Protein AF-A0A352V6Z4-F1 (afdb_monomer_lite)

Structure (mmCIF, N/CA/C/O backbone):
data_AF-A0A352V6Z4-F1
#
_entry.id   AF-A0A352V6Z4-F1
#
loop_
_atom_site.group_PDB
_atom_site.id
_atom_site.type_symbol
_atom_site.label_atom_id
_atom_site.label_alt_id
_atom_site.label_comp_id
_atom_site.label_asym_id
_atom_site.label_entity_id
_atom_site.label_seq_id
_atom_site.pdbx_PDB_ins_code
_atom_site.Cartn_x
_atom_site.Cartn_y
_atom_site.Cartn_z
_atom_site.occupancy
_atom_site.B_iso_or_equiv
_atom_site.auth_seq_id
_atom_site.auth_comp_id
_atom_site.auth_asym_id
_atom_site.auth_atom_id
_atom_site.pdbx_PDB_model_num
ATOM 1 N N . MET A 1 1 ? -47.012 -19.232 38.415 1.00 34.53 1 MET A N 1
ATOM 2 C CA . MET A 1 1 ? -46.338 -20.528 38.182 1.00 34.53 1 MET A CA 1
ATOM 3 C C . MET A 1 1 ? -45.119 -20.277 37.305 1.00 34.53 1 MET A C 1
ATOM 5 O O . MET A 1 1 ? -45.277 -19.858 36.168 1.00 34.53 1 MET A O 1
ATOM 9 N N . ASN A 1 2 ? -43.919 -20.431 37.869 1.00 35.16 2 ASN A N 1
ATOM 10 C CA . ASN A 1 2 ? -42.648 -20.158 37.194 1.00 35.16 2 ASN A CA 1
ATOM 11 C C . ASN A 1 2 ? -42.266 -21.333 36.285 1.00 35.16 2 ASN A C 1
ATOM 13 O O . ASN A 1 2 ? -42.012 -22.428 36.779 1.00 35.16 2 ASN A O 1
ATOM 17 N N . ALA A 1 3 ? -42.200 -21.105 34.973 1.00 39.28 3 ALA A N 1
ATOM 18 C CA . ALA A 1 3 ? -41.680 -22.079 34.018 1.00 39.28 3 ALA A CA 1
ATOM 19 C C . ALA A 1 3 ? -40.147 -21.979 33.955 1.00 39.28 3 ALA A C 1
ATOM 21 O O . ALA A 1 3 ? -39.572 -21.145 33.253 1.00 39.28 3 ALA A O 1
ATOM 22 N N . THR A 1 4 ? -39.479 -22.835 34.719 1.00 44.84 4 THR A N 1
ATOM 23 C CA . THR A 1 4 ? -38.043 -23.107 34.638 1.00 44.84 4 THR A CA 1
ATOM 24 C C . THR A 1 4 ? -37.706 -23.730 33.281 1.00 44.84 4 THR A C 1
ATOM 26 O O . THR A 1 4 ? -38.083 -24.862 32.988 1.00 44.84 4 THR A O 1
ATOM 29 N N . LYS A 1 5 ? -36.975 -23.003 32.425 1.00 47.22 5 LYS A N 1
ATOM 30 C CA . LYS A 1 5 ? -36.411 -23.586 31.196 1.00 47.22 5 LYS A CA 1
ATOM 31 C C . LYS A 1 5 ? -35.267 -24.559 31.552 1.00 47.22 5 LYS A C 1
ATOM 33 O O . LYS A 1 5 ? -34.479 -24.250 32.450 1.00 47.22 5 LYS A O 1
ATOM 38 N N 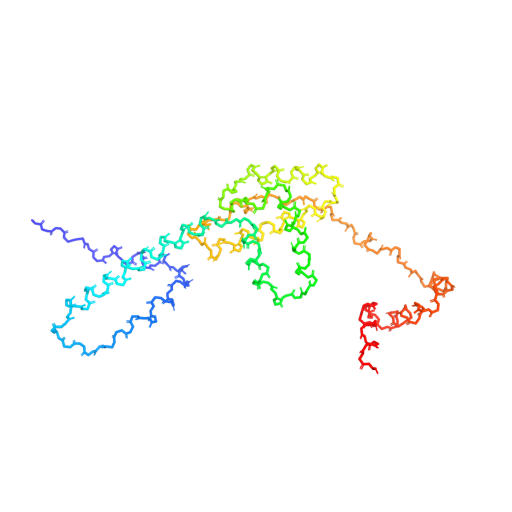. PRO A 1 6 ? -35.142 -25.720 30.878 1.00 42.53 6 PRO A N 1
ATOM 39 C CA . PRO A 1 6 ? -34.189 -26.755 31.265 1.00 42.53 6 PRO A CA 1
ATOM 40 C C . PRO A 1 6 ? -32.738 -26.370 30.946 1.00 42.53 6 PRO A C 1
ATOM 42 O O . PRO A 1 6 ? -32.434 -25.778 29.910 1.00 42.53 6 PRO A O 1
ATOM 45 N N . LYS A 1 7 ? -31.824 -26.793 31.831 1.00 45.19 7 LYS A N 1
ATOM 46 C CA . LYS A 1 7 ? -30.359 -26.596 31.795 1.00 45.19 7 LYS A CA 1
ATOM 47 C C . LYS A 1 7 ? -29.655 -27.090 30.511 1.00 45.19 7 LYS A C 1
ATOM 49 O O . LYS A 1 7 ? -28.453 -26.879 30.372 1.00 45.19 7 LYS A O 1
ATOM 54 N N . SER A 1 8 ? -30.357 -27.729 29.574 1.00 44.03 8 SER A N 1
ATOM 55 C CA . SER A 1 8 ? -29.785 -28.256 28.329 1.00 44.03 8 SER A CA 1
ATOM 56 C C . SER A 1 8 ? -29.553 -27.195 27.248 1.00 44.03 8 SER A C 1
ATOM 58 O O . SER A 1 8 ? -28.658 -27.373 26.429 1.00 44.03 8 SER A O 1
ATOM 60 N N . PHE A 1 9 ? -30.255 -26.055 27.275 1.00 41.88 9 PHE A N 1
ATOM 61 C CA . PHE A 1 9 ? -30.132 -25.038 26.215 1.00 41.88 9 PHE A CA 1
ATOM 62 C C . PHE A 1 9 ? -28.768 -24.314 26.207 1.00 41.88 9 PHE A C 1
ATOM 64 O O . PHE A 1 9 ? -28.294 -23.858 25.170 1.00 41.88 9 PHE A O 1
ATOM 71 N N . TYR A 1 10 ? -28.090 -24.242 27.358 1.00 39.19 10 TYR A N 1
ATOM 72 C CA . TYR A 1 10 ? -26.783 -23.583 27.475 1.00 39.19 10 TYR A CA 1
ATOM 73 C C . TYR A 1 10 ? -25.594 -24.488 27.120 1.00 39.19 10 TYR A C 1
ATOM 75 O O . TYR A 1 10 ? -24.490 -23.979 26.927 1.00 39.19 10 TYR A O 1
ATOM 83 N N . ARG A 1 11 ? -25.788 -25.811 26.999 1.00 37.72 11 ARG A N 1
ATOM 84 C CA . ARG A 1 11 ? -24.700 -26.744 26.651 1.00 37.72 11 ARG A CA 1
ATOM 85 C C . ARG A 1 11 ? -24.342 -26.684 25.162 1.00 37.72 11 ARG A C 1
ATOM 87 O O . ARG A 1 11 ? -23.162 -26.731 24.821 1.00 37.72 11 ARG A O 1
ATOM 94 N N . ASP A 1 12 ? -25.322 -26.448 24.293 1.00 40.09 12 ASP A N 1
ATOM 95 C CA . ASP A 1 12 ? -25.107 -26.439 22.838 1.00 40.09 12 ASP A CA 1
ATOM 96 C C . ASP A 1 12 ? -24.462 -25.146 22.316 1.00 40.09 12 ASP A C 1
ATOM 98 O O . ASP A 1 12 ? -23.760 -25.153 21.300 1.00 40.09 12 ASP A O 1
ATOM 102 N N . LEU A 1 13 ? -24.584 -24.040 23.057 1.00 39.44 13 LEU A N 1
ATOM 103 C CA . LEU A 1 13 ? -23.857 -22.796 22.767 1.00 39.44 13 LEU A CA 1
ATOM 104 C C . LEU A 1 13 ? -22.347 -22.911 23.029 1.00 39.44 13 LEU A C 1
ATOM 106 O O . LEU A 1 13 ? -21.562 -22.133 22.479 1.00 39.44 13 LEU A O 1
ATOM 110 N N . ILE A 1 14 ? -21.925 -23.887 23.839 1.00 42.41 14 ILE A N 1
ATOM 111 C CA . ILE A 1 14 ? -20.517 -24.091 24.198 1.00 42.41 14 ILE A CA 1
ATOM 112 C C . ILE A 1 14 ? -19.792 -24.921 23.127 1.00 42.41 14 ILE A C 1
ATOM 114 O O . ILE A 1 14 ? -18.630 -24.642 22.831 1.00 42.41 14 ILE A O 1
ATOM 118 N N . HIS A 1 15 ? -20.472 -25.852 22.449 1.00 38.50 15 HIS A N 1
ATOM 119 C CA . HIS A 1 15 ? -19.827 -26.703 21.441 1.00 38.50 15 HIS A CA 1
ATOM 120 C C . HIS A 1 15 ? -19.656 -26.061 20.054 1.00 38.50 15 HIS A C 1
ATOM 122 O O . HIS A 1 15 ? -18.777 -26.481 19.303 1.00 38.50 15 HIS A O 1
ATOM 128 N N . LYS A 1 16 ? -20.385 -24.984 19.721 1.00 39.28 16 LYS A N 1
ATOM 129 C CA . LYS A 1 16 ? -20.186 -24.247 18.451 1.00 39.28 16 LYS A CA 1
ATOM 130 C C . LYS A 1 16 ? -19.131 -23.127 18.502 1.00 39.28 16 LYS A C 1
ATOM 132 O O . LYS A 1 16 ? -18.834 -22.528 17.473 1.00 39.28 16 LYS A O 1
ATOM 137 N N . ARG A 1 17 ? -18.490 -22.866 19.652 1.00 39.69 17 ARG A N 1
ATOM 138 C CA . ARG A 1 17 ? -17.462 -21.809 19.827 1.00 39.69 17 ARG A CA 1
ATOM 139 C C . ARG A 1 17 ? -16.007 -22.290 19.691 1.00 39.69 17 ARG A C 1
ATOM 141 O O . ARG A 1 17 ? -15.083 -21.689 20.236 1.00 39.69 17 ARG A O 1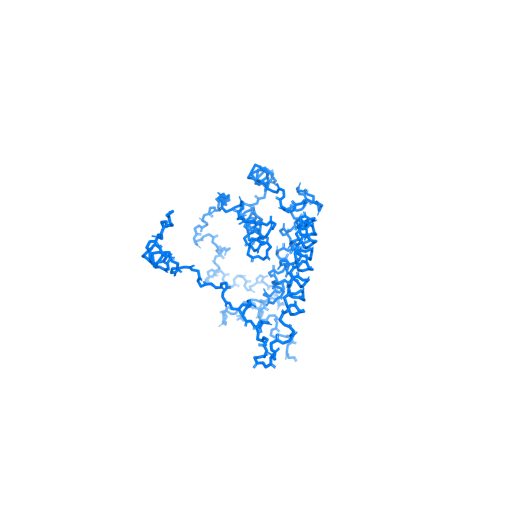
ATOM 148 N N . GLY A 1 18 ? -15.772 -23.337 18.901 1.00 33.84 18 GLY A N 1
ATOM 149 C CA . GLY A 1 18 ? -14.432 -23.878 18.627 1.00 33.84 18 GLY A CA 1
ATOM 150 C C . GLY A 1 18 ? -13.483 -22.978 17.812 1.00 33.84 18 GLY A C 1
ATOM 151 O O . GLY A 1 18 ? -12.343 -23.371 17.592 1.00 33.84 18 GLY A O 1
ATOM 152 N N . LYS A 1 19 ? -13.901 -21.781 17.368 1.00 40.19 19 LYS A N 1
ATOM 153 C CA . LYS A 1 19 ? -13.076 -20.872 16.538 1.00 40.19 19 LYS A CA 1
ATOM 154 C C . LYS A 1 19 ? -12.905 -19.451 17.098 1.00 40.19 19 LYS A C 1
ATOM 156 O O . LYS A 1 19 ? -12.485 -18.553 16.383 1.00 40.19 19 LYS A O 1
ATOM 161 N N . THR A 1 20 ? -13.166 -19.243 18.388 1.00 39.25 20 THR A N 1
ATOM 162 C CA . THR A 1 20 ? -12.873 -17.981 19.101 1.00 39.25 20 THR A CA 1
ATOM 163 C C . THR A 1 20 ? -11.789 -18.187 20.159 1.00 39.25 20 THR A C 1
ATOM 165 O O . THR A 1 20 ? -11.962 -17.886 21.334 1.00 39.25 20 THR A O 1
ATOM 168 N N . ARG A 1 21 ? -10.645 -18.734 19.750 1.00 38.00 21 ARG A N 1
ATOM 169 C CA . ARG A 1 21 ? -9.361 -18.488 20.424 1.00 38.00 21 ARG A CA 1
ATOM 170 C C . ARG A 1 21 ? -8.801 -17.306 19.639 1.00 38.00 21 ARG A C 1
ATOM 172 O O . ARG A 1 21 ? -8.656 -17.461 18.439 1.00 38.00 21 ARG A O 1
ATOM 179 N N . HIS A 1 22 ? -8.883 -16.063 20.105 1.00 35.84 22 HIS A N 1
ATOM 180 C CA . HIS A 1 22 ? -7.730 -15.316 20.633 1.00 35.84 22 HIS A CA 1
ATOM 181 C C . HIS A 1 22 ? -8.162 -14.123 21.523 1.00 35.84 22 HIS A C 1
ATOM 183 O O . HIS A 1 22 ? -7.316 -13.408 22.041 1.00 35.84 22 HIS A O 1
ATOM 189 N N . PHE A 1 23 ? -9.461 -13.927 21.784 1.00 33.31 23 PHE A N 1
ATOM 190 C CA . PHE A 1 23 ? -9.955 -12.809 22.614 1.00 33.31 23 PHE A CA 1
ATOM 191 C C . PHE A 1 23 ? -9.882 -13.055 24.131 1.00 33.31 23 PHE A C 1
ATOM 193 O O . PHE A 1 23 ? -10.338 -12.232 24.917 1.00 33.31 23 PHE A O 1
ATOM 200 N N . ARG A 1 24 ? -9.320 -14.187 24.573 1.00 33.69 24 ARG A N 1
ATOM 201 C CA . ARG A 1 24 ? -9.368 -14.603 25.985 1.00 33.69 24 ARG A CA 1
ATOM 202 C C . ARG A 1 24 ? -8.147 -14.216 26.826 1.00 33.69 24 ARG A C 1
ATOM 204 O O . ARG A 1 24 ? -8.137 -14.561 27.996 1.00 33.69 24 ARG A O 1
ATOM 211 N N . TYR A 1 25 ? -7.147 -13.527 26.268 1.00 33.03 25 TYR A N 1
ATOM 212 C CA . TYR A 1 25 ? -5.854 -13.346 26.952 1.00 33.03 25 TYR A CA 1
ATOM 213 C C . TYR A 1 25 ? -5.475 -11.920 27.375 1.00 33.03 25 TYR A C 1
ATOM 215 O O . TYR A 1 25 ? -4.413 -11.760 27.964 1.00 33.03 25 TYR A O 1
ATOM 223 N N . GLN A 1 26 ? -6.319 -10.901 27.171 1.00 33.97 26 GLN A N 1
ATOM 224 C CA . GLN A 1 26 ? -6.029 -9.550 27.697 1.00 33.97 26 GLN A CA 1
ATOM 225 C C . GLN A 1 26 ? -7.045 -9.019 28.713 1.00 33.97 26 GLN A C 1
ATOM 227 O O . GLN A 1 26 ? -6.670 -8.226 29.563 1.00 33.97 26 GLN A O 1
ATOM 232 N N . PHE A 1 27 ? -8.278 -9.533 28.745 1.00 31.77 27 PHE A N 1
ATOM 233 C CA . PHE A 1 27 ? -9.249 -9.150 29.785 1.00 31.77 27 PHE A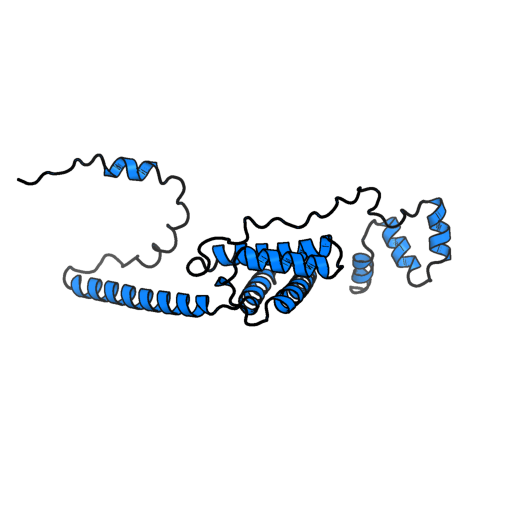 CA 1
ATOM 234 C C . PHE A 1 27 ? -9.035 -9.855 31.136 1.00 31.77 27 PHE A C 1
ATOM 236 O O . PHE A 1 27 ? -9.629 -9.474 32.137 1.00 31.77 27 PHE A O 1
ATOM 243 N N . THR A 1 28 ? -8.202 -10.898 31.183 1.00 36.19 28 THR A N 1
ATOM 244 C CA . THR A 1 28 ? -7.960 -11.696 32.397 1.00 36.19 28 THR A CA 1
ATOM 245 C C . THR A 1 28 ? -6.737 -11.253 33.201 1.00 36.19 28 THR A C 1
ATOM 247 O O . THR A 1 28 ? -6.510 -11.806 34.274 1.00 36.19 28 THR A O 1
ATOM 250 N N . ALA A 1 29 ? -5.932 -10.309 32.699 1.00 32.56 29 ALA A N 1
ATOM 251 C CA . ALA A 1 29 ? -4.705 -9.883 33.376 1.00 32.56 29 ALA A CA 1
ATOM 252 C C . ALA A 1 29 ? -4.967 -8.828 34.466 1.00 32.56 29 ALA A C 1
ATOM 254 O O . ALA A 1 29 ? -4.396 -8.938 35.548 1.00 32.56 29 ALA A O 1
ATOM 255 N N . ASP A 1 30 ? -5.902 -7.902 34.238 1.00 36.22 30 ASP A N 1
ATOM 256 C CA . ASP A 1 30 ? -6.163 -6.806 35.185 1.00 36.22 30 ASP A CA 1
ATOM 257 C C . ASP A 1 30 ? -7.253 -7.123 36.222 1.00 36.22 30 ASP A C 1
ATOM 259 O O . ASP A 1 30 ? -7.386 -6.422 37.220 1.00 36.22 30 ASP A O 1
ATOM 263 N N . PHE A 1 31 ? -7.992 -8.228 36.065 1.00 38.03 31 PHE A N 1
ATOM 264 C CA . PHE A 1 31 ? -9.043 -8.644 37.007 1.00 38.03 31 PHE A CA 1
ATOM 265 C C . PHE A 1 31 ? -8.562 -9.660 38.060 1.00 38.03 31 PHE A C 1
ATOM 267 O O . PHE A 1 31 ? -9.346 -10.444 38.594 1.00 38.03 31 PHE A O 1
ATOM 274 N N . ARG A 1 32 ? -7.265 -9.667 38.396 1.00 39.34 32 ARG A N 1
ATOM 275 C CA . ARG A 1 32 ? -6.773 -10.298 39.635 1.00 39.34 32 ARG A CA 1
ATOM 276 C C . ARG A 1 32 ? -6.897 -9.307 40.790 1.00 39.34 32 ARG A C 1
ATOM 278 O O . ARG A 1 32 ? -5.912 -8.903 41.404 1.00 39.34 32 ARG A O 1
ATOM 285 N N . VAL A 1 33 ? -8.137 -8.947 41.109 1.00 41.84 33 VAL A N 1
ATOM 286 C CA . VAL A 1 33 ? -8.461 -8.369 42.413 1.00 41.84 33 VAL A CA 1
ATOM 287 C C . VAL A 1 33 ? -8.165 -9.457 43.442 1.00 41.84 33 VAL A C 1
ATOM 289 O O . VAL A 1 33 ? -8.800 -10.511 43.462 1.00 41.84 33 VAL A O 1
ATOM 292 N N . ARG A 1 34 ? -7.106 -9.243 44.228 1.00 37.47 34 ARG A N 1
ATOM 293 C CA . ARG A 1 34 ? -6.679 -10.140 45.304 1.00 37.47 34 ARG A CA 1
ATOM 294 C C . ARG A 1 34 ? -7.862 -10.401 46.238 1.00 37.47 34 ARG A C 1
ATOM 296 O O . ARG A 1 34 ? -8.454 -9.484 46.798 1.00 37.47 34 ARG A O 1
ATOM 303 N N . SER A 1 35 ? -8.182 -11.679 46.386 1.00 40.75 35 SER A N 1
ATOM 304 C CA . SER A 1 35 ? -9.252 -12.238 47.203 1.00 40.75 35 SER A CA 1
ATOM 305 C C . SER A 1 35 ? -8.958 -12.117 48.703 1.00 40.75 35 SER A C 1
ATOM 307 O O . SER A 1 35 ? -8.653 -13.108 49.365 1.00 40.75 35 SER A O 1
ATOM 309 N N . SER A 1 36 ? -9.033 -10.903 49.247 1.00 39.72 36 SER A N 1
ATOM 310 C CA . SER A 1 36 ? -9.033 -10.672 50.699 1.00 39.72 36 SER A CA 1
ATOM 311 C C . SER A 1 36 ? -9.868 -9.458 51.118 1.00 39.72 36 SER A C 1
ATOM 313 O O . SER A 1 36 ? -9.593 -8.848 52.150 1.00 39.72 36 SER A O 1
ATOM 315 N N . LEU A 1 37 ? -10.876 -9.077 50.328 1.00 41.78 37 LEU A N 1
ATOM 316 C CA . LEU A 1 37 ? -11.845 -8.069 50.748 1.00 41.78 37 LEU A CA 1
ATOM 317 C C . LEU A 1 37 ? -12.880 -8.746 51.648 1.00 41.78 37 LEU A C 1
ATOM 319 O O . LEU A 1 37 ? -13.710 -9.531 51.189 1.00 41.78 37 LEU A O 1
ATOM 323 N N . LYS A 1 38 ? -12.777 -8.462 52.951 1.00 46.31 38 LYS A N 1
ATOM 324 C CA . LYS A 1 38 ? -13.865 -8.664 53.911 1.00 46.31 38 LYS A CA 1
ATOM 325 C C . LYS A 1 38 ? -15.128 -8.013 53.336 1.00 46.31 38 LYS A C 1
ATOM 327 O O . LYS A 1 38 ? -15.043 -6.992 52.658 1.00 46.31 38 LYS A O 1
ATOM 332 N N . THR A 1 39 ? -16.279 -8.615 53.599 1.00 45.16 39 THR A N 1
ATOM 333 C CA . THR A 1 39 ? -17.613 -8.309 53.048 1.00 45.16 39 THR A CA 1
ATOM 334 C C . THR A 1 39 ? -18.111 -6.864 53.214 1.00 45.16 39 THR A C 1
ATOM 336 O O . THR A 1 39 ? -19.216 -6.570 52.782 1.00 45.16 39 THR A O 1
ATOM 339 N N . GLU A 1 40 ? -17.322 -5.960 53.793 1.00 47.84 40 GLU A N 1
ATOM 340 C CA . GLU A 1 40 ? -17.708 -4.580 54.105 1.00 47.84 40 GLU A CA 1
ATOM 341 C C . GLU A 1 40 ? -17.544 -3.587 52.937 1.00 47.84 40 GLU A C 1
ATOM 343 O O . GLU A 1 40 ? -18.221 -2.571 52.944 1.00 47.84 40 GLU A O 1
ATOM 348 N N . ASN A 1 41 ? -16.766 -3.886 51.883 1.00 58.47 41 ASN A N 1
ATOM 349 C CA . ASN A 1 41 ? -16.530 -2.931 50.772 1.00 58.47 41 ASN A CA 1
ATOM 350 C C . ASN A 1 41 ? -16.923 -3.469 49.382 1.00 58.47 41 ASN A C 1
ATOM 352 O O . ASN A 1 41 ? -16.341 -3.082 48.367 1.00 58.47 41 ASN A O 1
ATOM 356 N N . ILE A 1 42 ? -17.887 -4.393 49.302 1.00 57.62 42 ILE A N 1
ATOM 357 C CA . ILE A 1 42 ? -18.329 -4.946 48.008 1.00 57.62 42 ILE A CA 1
ATOM 358 C C . ILE A 1 42 ? -19.030 -3.871 47.166 1.00 57.62 42 ILE A C 1
ATOM 360 O O . ILE A 1 42 ? -18.780 -3.793 45.967 1.00 57.62 42 ILE A O 1
ATOM 364 N N . GLU A 1 43 ? -19.851 -3.020 47.783 1.00 62.28 43 GLU A N 1
ATOM 365 C CA . GLU A 1 43 ? -20.537 -1.918 47.093 1.00 62.28 43 GLU A CA 1
ATOM 366 C C . GLU A 1 43 ? -19.535 -0.899 46.538 1.00 62.28 43 GLU A C 1
ATOM 368 O O . GLU A 1 43 ? -19.567 -0.595 45.350 1.00 62.28 43 GLU A O 1
ATOM 373 N N . GLU A 1 44 ? -18.547 -0.494 47.341 1.00 67.50 44 GLU A N 1
ATOM 374 C CA . GLU A 1 44 ? -17.483 0.430 46.923 1.00 67.50 44 GLU A CA 1
ATOM 375 C C . GLU A 1 44 ? -16.601 -0.156 45.797 1.00 67.50 44 GLU A C 1
ATOM 377 O O . GLU A 1 44 ? -16.113 0.555 44.915 1.00 67.50 44 GLU A O 1
ATOM 382 N N . ALA A 1 45 ? -16.395 -1.479 45.797 1.00 65.94 45 ALA A N 1
ATOM 383 C CA . ALA A 1 45 ? -15.680 -2.179 44.732 1.00 65.94 45 ALA A CA 1
ATOM 384 C C . ALA A 1 45 ? -16.506 -2.281 43.437 1.00 65.94 45 ALA A C 1
ATOM 386 O O . ALA A 1 45 ? -15.937 -2.213 42.345 1.00 65.94 45 ALA A O 1
ATOM 387 N N . ILE A 1 46 ? -17.831 -2.430 43.543 1.00 72.06 46 ILE A N 1
ATOM 388 C CA . ILE A 1 46 ? -18.751 -2.418 42.399 1.00 72.06 46 ILE A CA 1
ATOM 389 C C . ILE A 1 46 ? -18.829 -1.011 41.801 1.00 72.06 46 ILE A C 1
ATOM 391 O O . ILE A 1 46 ? -18.718 -0.881 40.584 1.00 72.06 46 ILE A O 1
ATOM 395 N N . GLU A 1 47 ? -18.942 0.032 42.625 1.00 74.44 47 GLU A N 1
ATOM 396 C CA . GLU A 1 47 ? -18.948 1.424 42.162 1.00 74.44 47 GLU A CA 1
ATOM 397 C C . GLU A 1 47 ? -17.656 1.776 41.421 1.00 74.44 47 GLU A C 1
ATOM 399 O O . GLU A 1 47 ? -17.717 2.243 40.284 1.00 74.44 47 GLU A O 1
ATOM 404 N N . LYS A 1 48 ? -16.483 1.431 41.974 1.00 72.75 48 LYS A N 1
ATOM 405 C CA . LYS A 1 48 ? -15.195 1.610 41.276 1.00 72.75 48 LYS A CA 1
ATOM 406 C C . LYS A 1 48 ? -15.117 0.817 39.970 1.00 72.75 48 LYS A C 1
ATOM 408 O O . LYS A 1 48 ? -14.541 1.293 38.994 1.00 72.75 48 LYS A O 1
ATOM 413 N N . ALA A 1 49 ? -15.690 -0.386 39.910 1.00 69.94 49 ALA A N 1
ATOM 414 C CA . ALA A 1 49 ? -15.717 -1.177 38.680 1.00 69.94 49 ALA A CA 1
ATOM 415 C C . ALA A 1 49 ? -16.630 -0.562 37.602 1.00 69.94 49 ALA A C 1
ATOM 417 O O . ALA A 1 49 ? -16.276 -0.587 36.421 1.00 69.94 49 ALA A O 1
ATOM 418 N N . ILE A 1 50 ? -17.775 0.007 37.998 1.00 74.19 50 ILE A N 1
ATOM 419 C CA . ILE A 1 50 ? -18.676 0.748 37.104 1.00 74.19 50 ILE A CA 1
ATOM 420 C C . ILE A 1 50 ? -17.985 2.018 36.606 1.00 74.19 50 ILE A C 1
ATOM 422 O O . ILE A 1 50 ? -17.975 2.263 35.403 1.00 74.19 50 ILE A O 1
ATOM 426 N N . GLU A 1 51 ? -17.334 2.770 37.491 1.00 77.00 51 GLU A N 1
ATOM 427 C CA . GLU A 1 51 ? -16.607 3.989 37.138 1.00 77.00 51 GLU A CA 1
ATOM 428 C C . GLU A 1 51 ? -15.476 3.705 36.133 1.00 77.00 51 GLU A C 1
ATOM 430 O O . GLU A 1 51 ? -15.374 4.365 35.099 1.00 77.00 51 GLU A O 1
ATOM 435 N N . ILE A 1 52 ? -14.678 2.654 36.362 1.00 71.81 52 ILE A N 1
ATOM 436 C CA . ILE A 1 52 ? -13.647 2.202 35.414 1.00 71.81 52 ILE A CA 1
ATOM 437 C C . ILE A 1 52 ? -14.274 1.808 34.070 1.00 71.81 52 ILE A C 1
ATOM 439 O O . ILE A 1 52 ? -13.710 2.096 33.011 1.00 71.81 52 ILE A O 1
ATOM 443 N N . TYR A 1 53 ? -15.434 1.148 34.083 1.00 71.50 53 TYR A N 1
ATOM 444 C CA . TYR A 1 53 ? -16.139 0.773 32.861 1.00 71.50 53 TYR A CA 1
ATOM 445 C C . TYR A 1 53 ? -16.639 1.997 32.083 1.00 71.50 53 TYR A C 1
ATOM 447 O O . TYR A 1 53 ? -16.444 2.055 30.868 1.00 71.50 53 TYR A O 1
ATOM 455 N N . GLU A 1 54 ? -17.231 2.989 32.751 1.00 73.31 54 GLU A N 1
ATOM 456 C CA . GLU A 1 54 ? -17.704 4.221 32.109 1.00 73.31 54 GLU A CA 1
ATOM 457 C C . GLU A 1 54 ? -16.545 5.060 31.563 1.00 73.31 54 GLU A C 1
ATOM 459 O O . GLU A 1 54 ? -16.557 5.427 30.387 1.00 73.31 54 GLU A O 1
ATOM 464 N N . GLN A 1 55 ? -15.473 5.239 32.338 1.00 67.50 55 GLN A N 1
ATOM 465 C CA . GLN A 1 55 ? -14.260 5.914 31.868 1.00 67.50 55 GLN A CA 1
ATOM 466 C C . GLN A 1 55 ? -13.646 5.209 30.649 1.00 67.50 55 GLN A C 1
ATOM 468 O O . GLN A 1 55 ? -13.185 5.859 29.709 1.00 67.50 55 GLN A O 1
ATOM 473 N N . ASN A 1 56 ? -13.640 3.873 30.629 1.00 66.56 56 ASN A N 1
ATOM 474 C CA . ASN A 1 56 ? -13.145 3.107 29.486 1.00 66.56 56 ASN A CA 1
ATOM 475 C C . ASN A 1 56 ? -14.086 3.178 28.280 1.00 66.56 56 ASN A C 1
ATOM 477 O O . ASN A 1 56 ? -13.617 3.172 27.141 1.00 66.56 56 ASN A O 1
ATOM 481 N N . LYS A 1 57 ? -15.397 3.281 28.501 1.00 65.19 57 LYS A N 1
ATOM 482 C CA . LYS A 1 57 ? -16.397 3.474 27.446 1.00 65.19 57 LYS A CA 1
ATOM 483 C C . LYS A 1 57 ? -16.237 4.838 26.775 1.00 65.19 57 LYS A C 1
ATOM 485 O O . LYS A 1 57 ? -16.264 4.902 25.546 1.00 65.19 57 LYS A O 1
ATOM 490 N N . ASP A 1 58 ? -16.004 5.895 27.545 1.00 61.75 58 ASP A N 1
ATOM 491 C CA . ASP A 1 58 ? -15.778 7.238 27.004 1.00 61.75 58 ASP A CA 1
ATOM 492 C C . ASP A 1 58 ? -14.416 7.356 26.316 1.00 61.75 58 ASP A C 1
ATOM 494 O O . ASP A 1 58 ? -14.336 7.897 25.213 1.00 61.75 58 ASP A O 1
ATOM 498 N N . LYS A 1 59 ? -13.365 6.732 26.871 1.00 63.19 59 LYS A N 1
ATOM 499 C CA . LYS A 1 59 ? -12.079 6.574 26.169 1.00 63.19 59 LYS A CA 1
ATOM 500 C C . LYS A 1 59 ? -12.250 5.832 24.845 1.00 63.19 59 LYS A C 1
ATOM 502 O O . LYS A 1 59 ? -11.718 6.293 23.845 1.00 63.19 59 LYS A O 1
ATOM 507 N N . SER A 1 60 ? -13.031 4.749 24.822 1.00 60.25 60 SER A N 1
ATOM 508 C CA . SER A 1 60 ? -13.303 3.971 23.602 1.00 60.25 60 SER A CA 1
ATOM 509 C C . SER A 1 60 ? -14.070 4.782 22.551 1.00 60.25 60 SER A C 1
ATOM 511 O O . SER A 1 60 ? -13.821 4.652 21.353 1.00 60.25 60 SER A O 1
ATOM 513 N N . ARG A 1 61 ? -14.999 5.648 22.979 1.00 59.44 61 ARG A N 1
ATOM 514 C CA . ARG A 1 61 ? -15.715 6.573 22.085 1.00 59.44 61 ARG A CA 1
ATOM 515 C C . ARG A 1 61 ? -14.789 7.650 21.526 1.00 59.44 61 ARG A C 1
ATOM 517 O O . ARG A 1 61 ? -14.785 7.857 20.317 1.00 59.44 61 ARG A O 1
ATOM 524 N N . ALA A 1 62 ? -13.960 8.264 22.368 1.00 59.97 62 ALA A N 1
ATOM 525 C CA . ALA A 1 62 ? -12.985 9.267 21.948 1.00 59.97 62 ALA A CA 1
ATOM 526 C C . ALA A 1 62 ? -11.912 8.682 21.007 1.00 59.97 62 ALA A C 1
ATOM 528 O O . ALA A 1 62 ? -11.533 9.314 20.017 1.00 59.97 62 ALA A O 1
ATOM 529 N N . THR A 1 63 ? -11.454 7.448 21.250 1.00 60.78 63 THR A N 1
ATOM 530 C CA . THR A 1 63 ? -10.560 6.737 20.322 1.00 60.78 63 THR A CA 1
ATOM 531 C C . THR A 1 63 ? -11.264 6.412 19.009 1.00 60.78 63 THR A C 1
ATOM 533 O O . THR A 1 63 ? -10.691 6.633 17.952 1.00 60.78 63 THR A O 1
ATOM 536 N N . ALA A 1 64 ? -12.529 5.988 19.034 1.00 58.69 64 ALA A N 1
ATOM 537 C CA . ALA A 1 64 ? -13.281 5.725 17.808 1.00 58.69 64 ALA A CA 1
ATOM 538 C C . ALA A 1 64 ? -13.542 7.001 16.982 1.00 58.69 64 ALA A C 1
ATOM 540 O O . ALA A 1 64 ? -13.530 6.947 15.755 1.00 58.69 64 ALA A O 1
ATOM 541 N N . GLU A 1 65 ? -13.769 8.155 17.614 1.00 61.94 65 GLU A N 1
ATOM 542 C CA . GLU A 1 65 ? -13.937 9.441 16.918 1.00 61.94 65 GLU A CA 1
ATOM 543 C C . GLU A 1 65 ? -12.623 9.960 16.324 1.00 61.94 65 GLU A C 1
ATOM 545 O O . GLU A 1 65 ? -12.585 10.366 15.161 1.00 61.94 65 GLU A O 1
ATOM 550 N N . THR A 1 66 ? -11.520 9.870 17.069 1.00 64.44 66 THR A N 1
ATOM 551 C CA . THR A 1 66 ? -10.186 10.220 16.552 1.00 64.44 66 THR A CA 1
ATOM 552 C C . THR A 1 66 ? -9.742 9.273 15.436 1.00 64.44 66 THR A C 1
ATOM 554 O O . THR A 1 66 ? -9.193 9.719 14.429 1.00 64.44 66 THR A O 1
ATOM 557 N N . GLU A 1 67 ? -10.045 7.982 15.529 1.00 63.69 67 GLU A N 1
ATOM 558 C CA . GLU A 1 67 ? -9.770 7.017 14.464 1.00 63.69 67 GLU A CA 1
ATOM 559 C C . GLU A 1 67 ? -10.710 7.182 13.256 1.00 63.69 67 GLU A C 1
ATOM 561 O O . GLU A 1 67 ? -10.288 6.942 12.126 1.00 63.69 67 GLU A O 1
ATOM 566 N N . LYS A 1 68 ? -11.947 7.669 13.434 1.00 66.44 68 LYS A N 1
ATOM 567 C CA . LYS A 1 68 ? -12.805 8.099 12.312 1.00 66.44 68 LYS A CA 1
ATOM 568 C C . LYS A 1 68 ? -12.257 9.341 11.613 1.00 66.44 68 LYS A C 1
ATOM 570 O O . LYS A 1 68 ? -12.486 9.522 10.429 1.00 66.44 68 LYS A O 1
ATOM 575 N N . SER A 1 69 ? -11.476 10.174 12.290 1.00 77.38 69 SER A N 1
ATOM 576 C CA . SER A 1 69 ? -10.787 11.296 11.639 1.00 77.38 69 SER A CA 1
ATOM 577 C C . SER A 1 69 ? -9.497 10.885 10.905 1.00 77.38 69 SER A C 1
ATOM 579 O O . SER A 1 69 ? -8.814 11.729 10.324 1.00 77.38 69 SER A O 1
ATOM 581 N N . LEU A 1 70 ? -9.142 9.592 10.911 1.00 85.88 70 LEU A N 1
ATOM 582 C CA . LEU A 1 70 ? -7.900 9.102 10.322 1.00 85.88 70 LEU A CA 1
ATOM 583 C C . LEU A 1 70 ? -7.914 9.249 8.791 1.00 85.88 70 LEU A C 1
ATOM 585 O O . LEU A 1 70 ? -8.705 8.629 8.072 1.00 85.88 70 LEU A O 1
ATOM 589 N N . THR A 1 71 ? -6.984 10.051 8.283 1.00 90.94 71 THR A N 1
ATOM 590 C CA . THR A 1 71 ? -6.761 10.214 6.845 1.00 90.94 71 THR A CA 1
ATOM 591 C C . THR A 1 71 ? -5.966 9.043 6.269 1.00 90.94 71 THR A C 1
ATOM 593 O O . THR A 1 71 ? -5.223 8.354 6.970 1.00 90.94 71 THR A O 1
ATOM 596 N N . LEU A 1 72 ? -6.055 8.832 4.958 1.00 89.25 72 LEU A N 1
ATOM 597 C CA . LEU A 1 72 ? -5.283 7.801 4.265 1.00 89.25 72 LEU A CA 1
ATOM 598 C C . LEU A 1 72 ? -3.771 8.025 4.387 1.00 89.25 72 LEU A C 1
ATOM 600 O O . LEU A 1 72 ? -3.021 7.058 4.515 1.00 89.25 72 LEU A O 1
ATOM 604 N N . LYS A 1 73 ? -3.333 9.289 4.406 1.00 91.75 73 LYS A N 1
ATOM 605 C CA . LYS A 1 73 ? -1.934 9.662 4.639 1.00 91.75 73 LYS A CA 1
ATOM 606 C C . LYS A 1 73 ? -1.463 9.206 6.019 1.00 91.75 73 LYS A C 1
ATOM 608 O O . LYS A 1 73 ? -0.508 8.446 6.122 1.00 91.75 73 LYS A O 1
ATOM 613 N N . THR A 1 74 ? -2.180 9.586 7.075 1.00 90.25 74 THR A N 1
ATOM 614 C CA . THR A 1 74 ? -1.804 9.207 8.449 1.00 90.25 74 THR A CA 1
ATOM 615 C C . THR A 1 74 ? -1.877 7.694 8.672 1.00 90.25 74 THR A C 1
ATOM 617 O O . THR A 1 74 ? -1.018 7.119 9.344 1.00 90.25 74 THR A O 1
ATOM 620 N N . LEU A 1 75 ? -2.854 7.012 8.064 1.00 89.75 75 LEU A N 1
ATOM 621 C CA . LEU A 1 75 ? -2.944 5.552 8.086 1.00 89.75 75 LEU A CA 1
ATOM 622 C C . LEU A 1 75 ? -1.730 4.893 7.413 1.00 89.75 75 LEU A C 1
ATOM 624 O O . LEU A 1 75 ? -1.149 3.952 7.959 1.00 89.75 75 LEU A O 1
ATOM 628 N N . SER A 1 76 ? -1.334 5.398 6.245 1.00 90.25 76 SER A N 1
ATOM 629 C CA . SER A 1 76 ? -0.156 4.932 5.518 1.00 90.25 76 SER A CA 1
ATOM 630 C C . SER A 1 76 ? 1.136 5.166 6.303 1.00 90.25 76 SER A C 1
ATOM 632 O O . SER A 1 76 ? 1.953 4.252 6.421 1.00 90.25 76 SER A O 1
ATOM 634 N N . GLU A 1 77 ? 1.318 6.348 6.890 1.00 89.88 77 GLU A N 1
ATOM 635 C CA . GLU A 1 77 ? 2.492 6.670 7.705 1.00 89.88 77 GLU A CA 1
ATOM 636 C C . GLU A 1 77 ? 2.633 5.697 8.882 1.00 89.88 77 GLU A C 1
ATOM 638 O O . GLU A 1 77 ? 3.713 5.129 9.079 1.00 89.88 77 GLU A O 1
ATOM 643 N N . LYS A 1 78 ? 1.530 5.414 9.594 1.00 89.19 78 LYS A N 1
ATOM 644 C CA . LYS A 1 78 ? 1.494 4.414 10.674 1.00 89.19 78 LYS A CA 1
ATOM 645 C C . LYS A 1 78 ? 1.832 3.005 10.170 1.00 89.19 78 LYS A C 1
ATOM 647 O O . LYS A 1 78 ? 2.575 2.275 10.831 1.00 89.19 78 LYS A O 1
ATOM 652 N N . TYR A 1 79 ? 1.330 2.616 8.997 1.00 88.62 79 TYR A N 1
ATOM 653 C CA . TYR A 1 79 ? 1.673 1.334 8.375 1.00 88.62 79 TYR A CA 1
ATOM 654 C C . TYR A 1 79 ? 3.168 1.253 8.027 1.00 88.62 79 TYR A C 1
ATOM 656 O O . TYR A 1 79 ? 3.837 0.273 8.356 1.00 88.62 79 TYR A O 1
ATOM 664 N N . ILE A 1 80 ? 3.725 2.288 7.395 1.00 85.12 80 ILE A N 1
ATOM 665 C CA . ILE A 1 80 ? 5.139 2.333 7.008 1.00 85.12 80 ILE A CA 1
ATOM 666 C C . ILE A 1 80 ? 6.034 2.321 8.248 1.00 85.12 80 ILE A C 1
ATOM 668 O O . ILE A 1 80 ? 7.049 1.626 8.249 1.00 85.12 80 ILE A O 1
ATOM 672 N N . GLU A 1 81 ? 5.662 3.045 9.307 1.00 85.00 81 GLU A N 1
ATOM 673 C CA . GLU A 1 81 ? 6.360 3.017 10.591 1.00 85.00 81 GLU A CA 1
ATOM 674 C C . GLU A 1 81 ? 6.386 1.611 11.193 1.00 85.00 81 GLU A C 1
ATOM 676 O O . GLU A 1 81 ? 7.456 1.124 11.560 1.00 85.00 81 GLU A O 1
ATOM 681 N N . ASN A 1 82 ? 5.254 0.904 11.169 1.00 82.44 82 ASN A N 1
ATOM 682 C CA . ASN A 1 82 ? 5.192 -0.499 11.574 1.00 82.44 82 ASN A CA 1
ATOM 683 C C . ASN A 1 82 ? 6.103 -1.406 10.720 1.00 82.44 82 ASN A C 1
ATOM 685 O O . ASN A 1 82 ? 6.656 -2.382 11.221 1.00 82.44 82 ASN A O 1
ATOM 689 N N . LYS A 1 83 ? 6.307 -1.070 9.441 1.00 75.88 83 LYS A N 1
ATOM 690 C CA . LYS A 1 83 ? 7.182 -1.803 8.512 1.00 75.88 83 LYS A CA 1
ATOM 691 C C . LYS A 1 83 ? 8.643 -1.339 8.518 1.00 75.88 83 LYS A C 1
ATOM 693 O O . LYS A 1 83 ? 9.438 -1.913 7.773 1.00 75.88 83 LYS A O 1
ATOM 698 N N . ARG A 1 84 ? 9.045 -0.362 9.348 1.00 66.19 84 ARG A N 1
ATOM 699 C CA . ARG A 1 84 ? 10.429 0.170 9.370 1.00 66.19 84 ARG A CA 1
ATOM 700 C C . ARG A 1 84 ? 11.502 -0.886 9.648 1.00 66.19 84 ARG A C 1
ATOM 702 O O . ARG A 1 84 ? 12.646 -0.697 9.253 1.00 66.19 84 ARG A O 1
ATOM 709 N N . GLN A 1 85 ? 11.128 -2.021 10.236 1.00 64.94 85 GLN A N 1
ATOM 710 C CA . GLN A 1 85 ? 12.023 -3.156 10.474 1.00 64.94 85 GLN A CA 1
ATOM 711 C C . GLN A 1 85 ? 12.377 -3.960 9.197 1.00 64.94 85 GLN A C 1
ATOM 713 O O . GLN A 1 85 ? 13.201 -4.864 9.260 1.00 64.94 85 GLN A O 1
ATOM 718 N N . ILE A 1 86 ? 11.780 -3.657 8.029 1.00 59.53 86 ILE A N 1
ATOM 719 C CA . ILE A 1 86 ? 11.757 -4.546 6.844 1.00 59.53 86 ILE A CA 1
ATOM 720 C C . ILE A 1 86 ? 12.523 -3.949 5.638 1.00 59.53 86 ILE A C 1
ATOM 722 O O . ILE A 1 86 ? 12.072 -4.018 4.502 1.00 59.53 86 ILE A O 1
ATOM 726 N N . ASN A 1 87 ? 13.728 -3.403 5.845 1.00 66.19 87 ASN A N 1
ATOM 727 C CA . ASN A 1 87 ? 14.633 -2.887 4.791 1.00 66.19 87 ASN A CA 1
ATOM 728 C C . ASN A 1 87 ? 14.219 -1.530 4.152 1.00 66.19 87 ASN A C 1
ATOM 730 O O . ASN A 1 87 ? 13.106 -1.328 3.660 1.00 66.19 87 ASN A O 1
ATOM 734 N N . GLY A 1 88 ? 15.168 -0.585 4.095 1.00 67.31 88 GLY A N 1
ATOM 735 C CA . GLY A 1 88 ? 14.974 0.781 3.586 1.00 67.31 88 GLY A CA 1
ATOM 736 C C . GLY A 1 88 ? 14.540 0.887 2.116 1.00 67.31 88 GLY A C 1
ATOM 737 O O . GLY A 1 88 ? 13.819 1.823 1.760 1.00 67.31 88 GLY A O 1
ATOM 738 N N . ARG A 1 89 ? 14.893 -0.082 1.255 1.00 71.56 89 ARG A N 1
ATOM 739 C CA . ARG A 1 89 ? 14.405 -0.109 -0.143 1.00 71.56 89 ARG A CA 1
ATOM 740 C C . ARG A 1 89 ? 12.899 -0.343 -0.218 1.00 71.56 89 ARG A C 1
ATOM 742 O O . ARG A 1 89 ? 12.219 0.289 -1.025 1.00 71.56 89 ARG A O 1
ATOM 749 N N . THR A 1 90 ? 12.384 -1.207 0.648 1.00 78.62 90 THR A N 1
ATOM 750 C CA . THR A 1 90 ? 10.956 -1.510 0.759 1.00 78.62 90 THR A CA 1
ATOM 751 C C . THR A 1 90 ? 10.177 -0.273 1.206 1.00 78.62 90 THR A C 1
ATOM 753 O O . THR A 1 90 ? 9.139 0.051 0.636 1.00 78.62 90 THR A O 1
ATOM 756 N N . ILE A 1 91 ? 10.724 0.475 2.172 1.00 82.81 91 ILE A N 1
ATOM 757 C CA . ILE A 1 91 ? 10.124 1.718 2.679 1.00 82.81 91 ILE A CA 1
ATOM 758 C C . ILE A 1 91 ? 10.021 2.768 1.572 1.00 82.81 91 ILE A C 1
ATOM 760 O O . ILE A 1 91 ? 8.961 3.365 1.393 1.00 82.81 91 ILE A O 1
ATOM 764 N N . LYS A 1 92 ? 11.100 2.981 0.805 1.00 84.38 92 LYS A N 1
ATOM 765 C CA . LYS A 1 92 ? 11.082 3.919 -0.327 1.00 84.38 92 LYS A CA 1
ATOM 766 C C . LYS A 1 92 ? 10.012 3.528 -1.346 1.00 84.38 92 LYS A C 1
ATOM 768 O O . LYS A 1 92 ? 9.217 4.369 -1.749 1.00 84.38 92 LYS A O 1
ATOM 773 N N . HIS A 1 93 ? 9.946 2.243 -1.693 1.00 84.81 93 HIS A N 1
ATOM 774 C CA . HIS A 1 93 ? 8.943 1.737 -2.623 1.00 84.81 93 HIS A CA 1
ATOM 775 C C . HIS A 1 93 ? 7.505 1.999 -2.147 1.00 84.81 93 HIS A C 1
ATOM 777 O O . HIS A 1 93 ? 6.670 2.400 -2.960 1.00 84.81 93 HIS A O 1
ATOM 783 N N . TYR A 1 94 ? 7.221 1.822 -0.851 1.00 86.25 94 TYR A N 1
ATOM 784 C CA . TYR A 1 94 ? 5.906 2.120 -0.278 1.00 86.25 94 TYR A CA 1
ATOM 785 C C . TYR A 1 94 ? 5.581 3.615 -0.270 1.00 86.25 94 TYR A C 1
ATOM 787 O O . TYR A 1 94 ? 4.482 3.976 -0.676 1.00 86.25 94 TYR A O 1
ATOM 795 N N . LYS A 1 95 ? 6.537 4.484 0.082 1.00 87.75 95 LYS A N 1
ATOM 796 C CA . LYS A 1 95 ? 6.357 5.947 0.002 1.00 87.75 95 LYS A CA 1
ATOM 797 C C . LYS A 1 95 ? 6.081 6.429 -1.426 1.00 87.75 95 LYS A C 1
ATOM 799 O O . LYS A 1 95 ? 5.307 7.358 -1.637 1.00 87.75 95 LYS A O 1
ATOM 804 N N . ASP A 1 96 ? 6.688 5.793 -2.426 1.00 90.12 96 ASP A N 1
ATOM 805 C CA . ASP A 1 96 ? 6.412 6.119 -3.828 1.00 90.12 96 ASP A CA 1
ATOM 806 C C . ASP A 1 96 ? 4.992 5.690 -4.248 1.00 90.12 96 ASP A C 1
ATOM 808 O O . ASP A 1 96 ? 4.355 6.376 -5.053 1.00 90.12 96 ASP A O 1
ATOM 812 N N . GLN A 1 97 ? 4.469 4.582 -3.699 1.00 89.38 97 GLN A N 1
ATOM 813 C CA . GLN A 1 97 ? 3.078 4.173 -3.939 1.00 89.38 97 GLN A CA 1
ATOM 814 C C . GLN A 1 97 ? 2.092 5.097 -3.216 1.00 89.38 97 GLN A C 1
ATOM 816 O O . GLN A 1 97 ? 1.115 5.523 -3.829 1.00 89.38 97 GLN A O 1
ATOM 821 N N . GLU A 1 98 ? 2.386 5.461 -1.966 1.00 90.44 98 GLU A N 1
ATOM 822 C CA . GLU A 1 98 ? 1.623 6.415 -1.155 1.00 90.44 98 GLU A CA 1
ATOM 823 C C . GLU A 1 98 ? 1.375 7.718 -1.909 1.00 90.44 98 GLU A C 1
ATOM 825 O O . GLU A 1 98 ? 0.231 8.085 -2.169 1.00 90.44 98 GLU A O 1
ATOM 830 N N . LYS A 1 99 ? 2.453 8.378 -2.348 1.00 90.75 99 LYS A N 1
ATOM 831 C CA . LYS A 1 99 ? 2.371 9.643 -3.087 1.00 90.75 99 LYS A CA 1
ATOM 832 C C . LYS A 1 99 ? 1.504 9.527 -4.334 1.00 90.75 99 LYS A C 1
ATOM 834 O O . LYS A 1 99 ? 0.776 10.455 -4.671 1.00 90.75 99 LYS A O 1
ATOM 839 N N . ALA A 1 100 ? 1.585 8.399 -5.038 1.00 89.75 100 ALA A N 1
ATOM 840 C CA . ALA A 1 100 ? 0.799 8.190 -6.245 1.00 89.75 100 ALA A CA 1
ATOM 841 C C . ALA A 1 100 ? -0.700 8.040 -5.953 1.00 89.75 100 ALA A C 1
ATOM 843 O O . ALA A 1 100 ? -1.506 8.531 -6.737 1.00 89.75 100 ALA A O 1
ATOM 844 N N . VAL A 1 101 ? -1.062 7.377 -4.852 1.00 89.62 101 VAL A N 1
ATOM 845 C CA . VAL A 1 101 ? -2.454 7.220 -4.407 1.00 89.62 101 VAL A CA 1
ATOM 846 C C . VAL A 1 101 ? -3.002 8.545 -3.870 1.00 89.62 101 VAL A C 1
ATOM 848 O O . VAL A 1 101 ? -4.070 8.982 -4.294 1.00 89.62 101 VAL A O 1
ATOM 851 N N . LEU A 1 102 ? -2.245 9.233 -3.011 1.00 89.56 102 LEU A N 1
ATOM 852 C CA . LEU A 1 102 ? -2.646 10.520 -2.434 1.00 89.56 102 LEU A CA 1
ATOM 853 C C . LEU A 1 102 ? -2.756 11.632 -3.481 1.00 89.56 102 LEU A C 1
ATOM 855 O O . LEU A 1 102 ? -3.561 12.539 -3.313 1.00 89.56 102 LEU A O 1
ATOM 859 N N . LYS A 1 103 ? -2.017 11.552 -4.594 1.00 90.44 103 LYS A N 1
ATOM 860 C CA . LYS A 1 103 ? -2.190 12.486 -5.716 1.00 90.44 103 LYS A CA 1
ATOM 861 C C . LYS A 1 103 ? -3.590 12.405 -6.343 1.00 90.44 103 LYS A C 1
ATOM 863 O O . LYS A 1 103 ? -4.042 13.393 -6.908 1.00 90.44 103 LYS A O 1
ATOM 868 N N . ILE A 1 104 ? -4.243 11.243 -6.282 1.00 88.88 104 ILE A N 1
ATOM 869 C CA . ILE A 1 104 ? -5.579 11.030 -6.858 1.00 88.88 104 ILE A CA 1
ATOM 870 C C . ILE A 1 104 ? -6.663 11.333 -5.824 1.00 88.88 104 ILE A C 1
ATOM 872 O O . ILE A 1 104 ? -7.606 12.052 -6.127 1.00 88.88 104 ILE A O 1
ATOM 876 N N . LEU A 1 105 ? -6.529 10.790 -4.611 1.00 86.69 105 LEU A N 1
ATOM 877 C CA . LEU A 1 105 ? -7.566 10.891 -3.577 1.00 86.69 105 LEU A CA 1
ATOM 878 C C . LEU A 1 105 ? -7.470 12.167 -2.728 1.00 86.69 105 LEU A C 1
ATOM 880 O O . LEU A 1 105 ? -8.456 12.584 -2.131 1.00 86.69 105 LEU A O 1
ATOM 884 N N . GLY A 1 106 ? -6.291 12.785 -2.668 1.00 86.88 106 GLY A N 1
ATOM 885 C CA . GLY A 1 106 ? -5.978 13.899 -1.778 1.00 86.88 106 GLY A CA 1
ATOM 886 C C . GLY A 1 106 ? -5.371 13.449 -0.445 1.00 86.88 106 GLY A C 1
ATOM 887 O O . GLY A 1 106 ? -5.636 12.360 0.063 1.00 86.88 106 GLY A O 1
ATOM 888 N N . GLU A 1 107 ? -4.542 14.309 0.153 1.00 85.75 107 GLU A N 1
ATOM 889 C CA . GLU A 1 107 ? -3.859 14.014 1.425 1.00 85.75 107 GLU A CA 1
ATOM 890 C C . GLU A 1 107 ? -4.811 13.942 2.628 1.00 85.75 107 GLU A C 1
ATOM 892 O O . GLU A 1 107 ? -4.548 13.214 3.587 1.00 85.75 107 GLU A O 1
ATOM 897 N N . ASN A 1 108 ? -5.933 14.658 2.547 1.00 84.62 108 ASN A N 1
ATOM 898 C CA . ASN A 1 108 ? -6.956 14.730 3.592 1.00 84.62 108 ASN A CA 1
ATOM 899 C C . ASN A 1 108 ? -8.087 13.715 3.390 1.00 84.62 108 ASN A C 1
ATOM 901 O O . ASN A 1 108 ? -9.107 13.785 4.071 1.00 84.62 108 ASN A O 1
ATOM 905 N N . TYR A 1 109 ? -7.927 12.787 2.447 1.00 87.00 109 TYR A N 1
ATOM 906 C CA . TYR A 1 109 ? -8.926 11.766 2.183 1.00 87.00 109 TYR A CA 1
ATOM 907 C C . TYR A 1 109 ? -9.137 10.897 3.427 1.00 87.00 109 TYR A C 1
ATOM 909 O O . TYR A 1 109 ? -8.180 10.310 3.941 1.00 87.00 109 TYR A O 1
ATOM 917 N N . LEU A 1 110 ? -10.374 10.815 3.917 1.00 87.50 110 LEU A N 1
ATOM 918 C CA . LEU A 1 110 ? -10.715 10.017 5.092 1.00 87.50 110 LEU A CA 1
ATOM 919 C C . LEU A 1 110 ? -10.621 8.534 4.743 1.00 87.50 110 LEU A C 1
ATOM 921 O O . LEU A 1 110 ? -11.314 8.037 3.864 1.00 87.50 110 LEU A O 1
ATOM 925 N N . ALA A 1 111 ? -9.768 7.786 5.436 1.00 86.06 111 ALA A N 1
ATOM 926 C CA . ALA A 1 111 ? -9.521 6.399 5.054 1.00 86.06 111 ALA A CA 1
ATOM 927 C C . ALA A 1 111 ? -10.777 5.519 5.212 1.00 86.06 111 ALA A C 1
ATOM 929 O O . ALA A 1 111 ? -11.008 4.605 4.427 1.00 86.06 111 ALA A O 1
ATOM 930 N N . HIS A 1 112 ? -11.646 5.805 6.181 1.00 83.06 112 HIS A N 1
ATOM 931 C CA . HIS A 1 112 ? -12.867 5.018 6.363 1.00 83.06 112 HIS A CA 1
ATOM 932 C C . HIS A 1 112 ? -13.939 5.282 5.288 1.00 83.06 112 HIS A C 1
ATOM 934 O O . HIS A 1 112 ? -14.876 4.483 5.180 1.00 83.06 112 HIS A O 1
ATOM 940 N N . SER A 1 113 ? -13.859 6.384 4.524 1.00 85.00 113 SER A N 1
ATOM 941 C CA . SER A 1 113 ? -14.890 6.748 3.539 1.00 85.00 113 SER A CA 1
ATOM 942 C C . SER A 1 113 ? -14.800 5.937 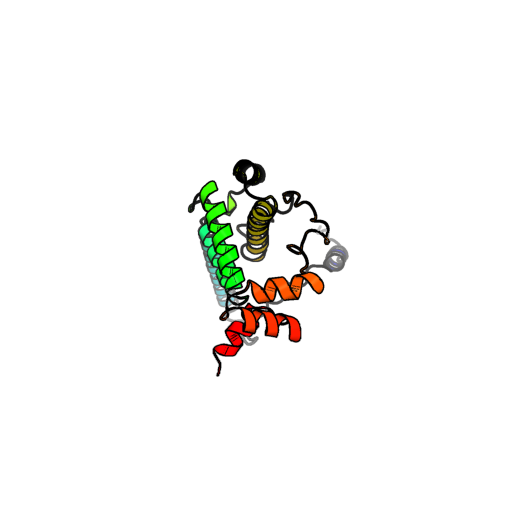2.253 1.00 85.00 113 SER A C 1
ATOM 944 O O . SER A 1 113 ? -15.806 5.826 1.559 1.00 85.00 113 SER A O 1
ATOM 946 N N . MET A 1 114 ? -13.651 5.304 1.999 1.00 85.94 114 MET A N 1
ATOM 947 C CA . MET A 1 114 ? -13.419 4.474 0.819 1.00 85.94 114 MET A CA 1
ATOM 948 C C . MET A 1 114 ? -14.526 3.459 0.604 1.00 85.94 114 MET A C 1
ATOM 950 O O . MET A 1 114 ? -14.897 2.704 1.511 1.00 85.94 114 MET A O 1
ATOM 954 N N . ASN A 1 115 ? -15.033 3.453 -0.621 1.00 84.62 115 ASN A N 1
ATOM 955 C CA . ASN A 1 115 ? -15.959 2.468 -1.153 1.00 84.62 115 ASN A CA 1
ATOM 956 C C . ASN A 1 115 ? -15.370 1.817 -2.420 1.00 84.62 115 ASN A C 1
ATOM 958 O O . ASN A 1 115 ? -14.282 2.175 -2.875 1.00 84.62 115 ASN A O 1
ATOM 962 N N . MET A 1 116 ? -16.068 0.814 -2.955 1.00 83.81 116 MET A N 1
ATOM 963 C CA . MET A 1 116 ? -15.601 0.079 -4.134 1.00 83.81 116 MET A CA 1
ATOM 964 C C . MET A 1 116 ? -15.561 0.956 -5.390 1.00 83.81 116 MET A C 1
ATOM 966 O O . MET A 1 116 ? -14.573 0.905 -6.115 1.00 83.81 116 MET A O 1
ATOM 970 N N . ASP A 1 117 ? -16.549 1.827 -5.596 1.00 85.12 117 ASP A N 1
ATOM 971 C CA . ASP A 1 117 ? -16.616 2.706 -6.771 1.00 85.12 117 ASP A CA 1
ATOM 972 C C . ASP A 1 117 ? -15.436 3.695 -6.825 1.00 85.12 117 ASP A C 1
ATOM 974 O O . ASP A 1 117 ? -14.861 3.955 -7.882 1.00 85.12 117 ASP A O 1
ATOM 978 N N . GLU A 1 118 ? -15.035 4.254 -5.682 1.00 86.50 118 GLU A N 1
ATOM 979 C CA . GLU A 1 118 ? -13.866 5.133 -5.564 1.00 86.50 118 GLU A CA 1
ATOM 980 C C . GLU A 1 118 ? -12.562 4.374 -5.824 1.00 86.50 118 GLU A C 1
ATOM 982 O O . GLU A 1 118 ? -11.653 4.893 -6.481 1.00 86.50 118 GLU A O 1
ATOM 987 N N . ALA A 1 119 ? -12.482 3.126 -5.363 1.00 85.25 119 ALA A N 1
ATOM 988 C CA . ALA A 1 119 ? -11.348 2.255 -5.624 1.00 85.25 119 ALA A CA 1
ATOM 989 C C . ALA A 1 119 ? -11.246 1.880 -7.116 1.00 85.25 119 ALA A C 1
ATOM 991 O O . ALA A 1 119 ? -10.150 1.902 -7.681 1.00 85.25 119 ALA A O 1
ATOM 992 N N . GLU A 1 120 ? -12.369 1.605 -7.781 1.00 86.69 120 GLU A N 1
ATOM 993 C CA . GLU A 1 120 ? -12.433 1.357 -9.227 1.00 86.69 120 GLU A CA 1
ATOM 994 C C . GLU A 1 120 ? -12.054 2.600 -10.037 1.00 86.69 120 GLU A C 1
ATOM 996 O O . GLU A 1 120 ? -11.238 2.520 -10.957 1.00 86.69 120 GLU A O 1
ATOM 1001 N N . ARG A 1 121 ? -12.546 3.784 -9.650 1.00 87.75 121 ARG A N 1
ATOM 1002 C CA . ARG A 1 121 ? -12.108 5.056 -10.252 1.00 87.75 121 ARG A CA 1
ATOM 1003 C C . ARG A 1 121 ? -10.599 5.239 -10.137 1.00 87.75 121 ARG A C 1
ATOM 1005 O O . ARG A 1 121 ? -9.962 5.672 -11.094 1.00 87.75 121 ARG A O 1
ATOM 1012 N N . LEU A 1 122 ? -10.013 4.882 -8.997 1.00 88.25 122 LEU A N 1
ATOM 1013 C CA . LEU A 1 122 ? -8.571 4.956 -8.790 1.00 88.25 122 LEU A CA 1
ATOM 1014 C C . LEU A 1 122 ? -7.794 3.991 -9.705 1.00 88.25 122 LEU A C 1
ATOM 1016 O O . LEU A 1 122 ? -6.739 4.376 -10.217 1.00 88.25 122 LEU A O 1
ATOM 1020 N N . ILE A 1 123 ? -8.312 2.782 -9.965 1.00 86.56 123 ILE A N 1
ATOM 1021 C CA . ILE A 1 123 ? -7.752 1.880 -10.992 1.00 86.56 123 ILE A CA 1
ATOM 1022 C C . ILE A 1 123 ? -7.800 2.562 -12.356 1.00 86.56 123 ILE A C 1
ATOM 1024 O O . ILE A 1 123 ? -6.754 2.709 -12.988 1.00 86.56 123 ILE A O 1
ATOM 1028 N N . ASN A 1 124 ? -8.977 3.035 -12.767 1.00 87.88 124 ASN A N 1
ATOM 1029 C CA . ASN A 1 124 ? -9.186 3.631 -14.085 1.00 87.88 124 ASN A CA 1
ATOM 1030 C C . ASN A 1 124 ? -8.250 4.823 -14.322 1.00 87.88 124 ASN A C 1
ATOM 1032 O O . ASN A 1 124 ? -7.607 4.913 -15.365 1.00 87.88 124 ASN A O 1
ATOM 1036 N N . VAL A 1 125 ? -8.085 5.702 -13.327 1.00 90.50 125 VAL A N 1
ATOM 1037 C CA . VAL A 1 125 ? -7.145 6.833 -13.408 1.00 90.50 125 VAL A CA 1
ATOM 1038 C C . VAL A 1 125 ? -5.698 6.348 -13.545 1.00 90.50 125 VAL A C 1
ATOM 1040 O O . VAL A 1 125 ? -4.906 6.933 -14.290 1.00 90.50 125 VAL A O 1
ATOM 1043 N N . PHE A 1 126 ? -5.307 5.272 -12.855 1.00 89.62 126 PHE A N 1
ATOM 1044 C CA . PHE A 1 126 ? -3.966 4.719 -13.026 1.00 89.62 126 PHE A CA 1
ATOM 1045 C C . PHE A 1 126 ? -3.757 4.046 -14.382 1.00 89.62 126 PHE A C 1
ATOM 1047 O O . PHE A 1 126 ? -2.663 4.180 -14.936 1.00 89.62 126 PHE A O 1
ATOM 1054 N N . GLU A 1 127 ? -4.759 3.367 -14.925 1.00 86.25 127 GLU A N 1
ATOM 1055 C CA . GLU A 1 127 ? -4.703 2.763 -16.259 1.00 86.25 127 GLU A CA 1
ATOM 1056 C C . GLU A 1 127 ? -4.614 3.831 -17.350 1.00 86.25 127 GLU A C 1
ATOM 1058 O O . GLU A 1 127 ? -3.725 3.772 -18.200 1.00 86.25 127 GLU A O 1
ATOM 1063 N N . GLN A 1 128 ? -5.412 4.895 -17.239 1.00 87.50 128 GLN A N 1
ATOM 1064 C CA . GLN A 1 128 ? -5.367 6.051 -18.140 1.00 87.50 128 GLN A CA 1
ATOM 1065 C C . GLN A 1 128 ? -4.049 6.834 -18.059 1.00 87.50 128 GLN A C 1
ATOM 1067 O O . GLN A 1 128 ? -3.687 7.543 -18.994 1.00 87.50 128 GLN A O 1
ATOM 1072 N N . SER A 1 129 ? -3.278 6.690 -16.975 1.00 85.94 129 SER A N 1
ATOM 1073 C CA . SER A 1 129 ? -1.989 7.381 -16.823 1.00 85.94 129 SER A CA 1
ATOM 1074 C C . SER A 1 129 ? -0.862 6.847 -17.724 1.00 85.94 129 SER A C 1
ATOM 1076 O O . SER A 1 129 ? 0.261 7.349 -17.641 1.00 85.94 129 SER A O 1
ATOM 1078 N N . GLY A 1 130 ? -1.113 5.803 -18.527 1.00 82.00 130 GLY A N 1
ATOM 1079 C CA . GLY A 1 130 ? -0.134 5.221 -19.456 1.00 82.00 130 GLY A CA 1
ATOM 1080 C C . GLY A 1 130 ? 1.037 4.500 -18.774 1.00 82.00 130 GLY A C 1
ATOM 1081 O O . GLY A 1 130 ? 2.058 4.202 -19.396 1.00 82.00 130 GLY A O 1
ATOM 1082 N N . LYS A 1 131 ? 0.937 4.228 -17.468 1.00 84.94 131 LYS A N 1
ATOM 1083 C CA . LYS A 1 131 ? 1.984 3.538 -16.704 1.00 84.94 131 LYS A CA 1
ATOM 1084 C C . LYS A 1 131 ? 1.949 2.032 -16.950 1.00 84.94 131 LYS A C 1
ATOM 1086 O O . LYS A 1 131 ? 0.906 1.443 -17.197 1.00 84.94 131 LYS A O 1
ATOM 1091 N N . LYS A 1 132 ? 3.109 1.383 -16.801 1.00 84.19 132 LYS A N 1
ATOM 1092 C CA . LYS A 1 132 ? 3.241 -0.076 -16.962 1.00 84.19 132 LYS A CA 1
ATOM 1093 C C . LYS A 1 132 ? 2.251 -0.819 -16.039 1.00 84.19 132 LYS A C 1
ATOM 1095 O O . LYS A 1 132 ? 2.205 -0.478 -14.852 1.00 84.19 132 LYS A O 1
ATOM 1100 N N . PRO A 1 133 ? 1.585 -1.901 -16.498 1.00 83.00 133 PRO A N 1
ATOM 1101 C CA . PRO A 1 133 ? 0.613 -2.660 -15.696 1.00 83.00 133 PRO A CA 1
ATOM 1102 C C . PRO A 1 133 ? 1.151 -3.106 -14.333 1.00 83.00 133 PRO A C 1
ATOM 1104 O O . PRO A 1 133 ? 0.475 -3.024 -13.314 1.00 83.00 133 PRO A O 1
ATOM 1107 N N . ARG A 1 134 ? 2.434 -3.486 -14.275 1.00 85.00 134 ARG A N 1
ATOM 1108 C CA . ARG A 1 134 ? 3.101 -3.862 -13.022 1.00 85.00 134 ARG A CA 1
ATOM 1109 C C . ARG A 1 134 ? 3.166 -2.718 -12.005 1.00 85.00 134 ARG A C 1
ATOM 1111 O O . ARG A 1 134 ? 3.064 -2.958 -10.808 1.00 85.00 134 ARG A O 1
ATOM 1118 N N . THR A 1 135 ? 3.350 -1.480 -12.454 1.00 86.44 135 THR A N 1
ATOM 1119 C CA . THR A 1 135 ? 3.346 -0.311 -11.566 1.00 86.44 135 THR A CA 1
ATOM 1120 C C . THR A 1 135 ? 1.953 -0.072 -10.996 1.00 86.44 135 THR A C 1
ATOM 1122 O O . THR A 1 135 ? 1.833 0.204 -9.807 1.00 86.44 135 THR A O 1
ATOM 1125 N N . ILE A 1 136 ? 0.912 -0.217 -11.819 1.00 88.00 136 ILE A N 1
ATOM 1126 C CA . ILE A 1 136 ? -0.487 -0.096 -11.390 1.00 88.00 136 ILE A CA 1
ATOM 1127 C C . ILE A 1 136 ? -0.797 -1.184 -10.359 1.00 88.00 136 ILE A C 1
ATOM 1129 O O . ILE A 1 136 ? -1.229 -0.871 -9.252 1.00 88.00 136 ILE A O 1
ATOM 1133 N N . TYR A 1 137 ? -0.434 -2.434 -10.656 1.00 89.62 137 TYR A N 1
ATOM 1134 C CA . TYR A 1 137 ? -0.539 -3.556 -9.725 1.00 89.62 137 TYR A CA 1
ATOM 1135 C C . TYR A 1 137 ? 0.085 -3.246 -8.360 1.00 89.62 137 TYR A C 1
ATOM 1137 O O . TYR A 1 137 ? -0.555 -3.452 -7.334 1.00 89.62 137 TYR A O 1
ATOM 1145 N N . HIS A 1 138 ? 1.314 -2.718 -8.323 1.00 89.62 138 HIS A N 1
ATOM 1146 C CA . HIS A 1 138 ? 1.977 -2.400 -7.055 1.00 89.62 138 HIS A CA 1
ATOM 1147 C C . HIS A 1 138 ? 1.250 -1.306 -6.260 1.00 89.62 138 HIS A C 1
ATOM 1149 O O . HIS A 1 138 ? 1.209 -1.395 -5.035 1.00 89.62 138 HIS A O 1
ATOM 1155 N N . ARG A 1 139 ? 0.628 -0.324 -6.923 1.00 90.88 139 ARG A N 1
ATOM 1156 C CA . ARG A 1 139 ? -0.160 0.726 -6.254 1.00 90.88 139 ARG A CA 1
ATOM 1157 C C . ARG A 1 139 ? -1.455 0.203 -5.667 1.00 90.88 139 ARG A C 1
ATOM 1159 O O . ARG A 1 139 ? -1.730 0.455 -4.498 1.00 90.88 139 ARG A O 1
ATOM 1166 N N . ILE A 1 140 ? -2.215 -0.558 -6.452 1.00 89.38 140 ILE A N 1
ATOM 1167 C CA . ILE A 1 140 ? -3.466 -1.151 -5.974 1.00 89.38 140 ILE A CA 1
ATOM 1168 C C . ILE A 1 140 ? -3.172 -2.160 -4.863 1.00 89.38 140 ILE A C 1
ATOM 1170 O O . ILE A 1 140 ? -3.814 -2.145 -3.816 1.00 89.38 140 ILE A O 1
ATOM 1174 N N . ARG A 1 141 ? -2.133 -2.989 -5.025 1.00 90.06 141 ARG A N 1
ATOM 1175 C CA . ARG A 1 141 ? -1.719 -3.941 -3.990 1.00 90.06 141 ARG A CA 1
ATOM 1176 C C . ARG A 1 141 ? -1.283 -3.242 -2.709 1.00 90.06 141 ARG A C 1
ATOM 1178 O O . ARG A 1 141 ? -1.593 -3.741 -1.629 1.00 90.06 141 ARG A O 1
ATOM 1185 N N . TYR A 1 142 ? -0.584 -2.118 -2.815 1.00 90.12 142 TYR A N 1
ATOM 1186 C CA . TYR A 1 142 ? -0.222 -1.304 -1.661 1.00 90.12 142 TYR A CA 1
ATOM 1187 C C . TYR A 1 142 ? -1.472 -0.799 -0.925 1.00 90.12 142 TYR A C 1
ATOM 1189 O O . TYR A 1 142 ? -1.563 -0.992 0.285 1.00 90.12 142 TYR A O 1
ATOM 1197 N N . LEU A 1 143 ? -2.467 -0.274 -1.650 1.00 89.75 143 LEU A N 1
ATOM 1198 C CA . LEU A 1 143 ? -3.727 0.177 -1.057 1.00 89.75 143 LEU A CA 1
ATOM 1199 C C . LEU A 1 143 ? -4.468 -0.972 -0.354 1.00 89.75 143 LEU A C 1
ATOM 1201 O O . LEU A 1 143 ? -4.791 -0.849 0.824 1.00 89.75 143 LEU A O 1
ATOM 1205 N N . LYS A 1 144 ? -4.637 -2.125 -1.018 1.00 90.56 144 LYS A N 1
ATOM 1206 C CA . LYS A 1 144 ? -5.241 -3.322 -0.400 1.00 90.56 144 LYS A CA 1
ATOM 1207 C C . LYS A 1 144 ? -4.507 -3.738 0.876 1.00 90.56 144 LYS A C 1
ATOM 1209 O O . LYS A 1 144 ? -5.135 -3.986 1.893 1.00 90.56 144 LYS A O 1
ATOM 1214 N N . THR A 1 145 ? -3.173 -3.758 0.841 1.00 89.81 145 THR A N 1
ATOM 1215 C CA . THR A 1 145 ? -2.351 -4.117 2.011 1.00 89.81 145 THR A CA 1
ATOM 1216 C C . THR A 1 145 ? -2.571 -3.163 3.189 1.00 89.81 145 THR A C 1
ATOM 1218 O O . THR A 1 145 ? -2.589 -3.602 4.337 1.00 89.81 145 THR A O 1
ATOM 1221 N N . ILE A 1 146 ? -2.745 -1.864 2.928 1.00 89.62 146 ILE A N 1
ATOM 1222 C CA . ILE A 1 146 ? -3.029 -0.884 3.983 1.00 89.62 146 ILE A CA 1
ATOM 1223 C C . ILE A 1 146 ? -4.397 -1.130 4.611 1.00 89.62 146 ILE A C 1
ATOM 1225 O O . ILE A 1 146 ? -4.494 -1.110 5.834 1.00 89.62 146 ILE A O 1
ATOM 1229 N N . TYR A 1 147 ? -5.434 -1.377 3.809 1.00 89.44 147 TYR A N 1
ATOM 1230 C CA . TYR A 1 147 ? -6.783 -1.617 4.333 1.00 89.44 147 TYR A CA 1
ATOM 1231 C C . TYR A 1 147 ? -6.877 -2.952 5.073 1.00 89.44 147 TYR A C 1
ATOM 1233 O O . TYR A 1 147 ? -7.446 -3.006 6.159 1.00 89.44 147 TYR A O 1
ATOM 1241 N N . GLU A 1 148 ? -6.219 -3.995 4.569 1.00 90.25 148 GLU A N 1
ATOM 1242 C CA . GLU A 1 148 ? -6.067 -5.270 5.273 1.00 90.25 148 GLU A CA 1
ATOM 1243 C C . GLU A 1 148 ? -5.385 -5.074 6.640 1.00 90.25 148 GLU A C 1
ATOM 1245 O O . GLU A 1 148 ? -5.822 -5.611 7.660 1.00 90.25 148 GLU A O 1
ATOM 1250 N N . TRP A 1 149 ? -4.331 -4.255 6.700 1.00 90.06 149 TRP A N 1
ATOM 1251 C CA . TRP A 1 149 ? -3.680 -3.914 7.964 1.00 90.06 149 TRP A CA 1
ATOM 1252 C C . TRP A 1 149 ? -4.579 -3.072 8.881 1.00 90.06 149 TRP A C 1
ATOM 1254 O O . TRP A 1 149 ? -4.642 -3.340 10.082 1.00 90.06 149 TRP A O 1
ATOM 1264 N N . ALA A 1 150 ? -5.304 -2.098 8.329 1.00 87.19 150 ALA A N 1
ATOM 1265 C CA . ALA A 1 150 ? -6.192 -1.216 9.077 1.00 87.19 150 ALA A CA 1
ATOM 1266 C C . ALA A 1 150 ? -7.326 -1.989 9.754 1.00 87.19 150 ALA A C 1
ATOM 1268 O O . ALA A 1 150 ? -7.580 -1.775 10.931 1.00 87.19 150 ALA A O 1
ATOM 1269 N N . VAL A 1 151 ? -7.936 -2.955 9.066 1.00 87.31 151 VAL A N 1
ATOM 1270 C CA . VAL A 1 151 ? -8.998 -3.812 9.627 1.00 87.31 151 VAL A CA 1
ATOM 1271 C C . VAL A 1 151 ? -8.505 -4.629 10.817 1.00 87.31 151 VAL A C 1
ATOM 1273 O O . VAL A 1 151 ? -9.218 -4.812 11.802 1.00 87.31 151 VAL A O 1
ATOM 1276 N N . ASN A 1 152 ? -7.257 -5.096 10.758 1.00 85.88 152 ASN A N 1
ATOM 1277 C CA . ASN A 1 152 ? -6.651 -5.859 11.845 1.00 85.88 152 ASN A CA 1
ATOM 1278 C C . ASN A 1 152 ? -6.261 -4.988 13.052 1.00 85.88 152 ASN A C 1
ATOM 1280 O O . ASN A 1 152 ? -6.141 -5.508 14.161 1.00 85.88 152 ASN A O 1
ATOM 1284 N N . ARG A 1 153 ? -6.024 -3.686 12.847 1.00 84.50 153 ARG A N 1
ATOM 1285 C CA . ARG A 1 153 ? -5.480 -2.765 13.860 1.00 84.50 153 ARG A CA 1
ATOM 1286 C C . ARG A 1 153 ? -6.531 -1.821 14.456 1.00 84.50 153 ARG A C 1
ATOM 1288 O O . ARG A 1 153 ? -6.433 -1.494 15.630 1.00 84.50 153 ARG A O 1
ATOM 1295 N N . PHE A 1 154 ? -7.511 -1.414 13.654 1.00 83.19 154 PHE A N 1
ATOM 1296 C CA . PHE A 1 154 ? -8.507 -0.371 13.919 1.00 83.19 154 PHE A CA 1
ATOM 1297 C C . PHE A 1 154 ? -9.913 -0.895 13.607 1.00 83.19 154 PHE A C 1
ATOM 1299 O O . PHE A 1 154 ? -10.650 -0.330 12.799 1.00 83.19 154 PHE A O 1
ATOM 1306 N N . ARG A 1 155 ? -10.275 -2.036 14.199 1.00 78.31 155 ARG A N 1
ATOM 1307 C CA . ARG A 1 155 ? -11.501 -2.772 13.854 1.00 78.31 155 ARG A CA 1
ATOM 1308 C C . ARG A 1 155 ? -12.784 -1.967 14.080 1.00 78.31 155 ARG A C 1
ATOM 1310 O O . ARG A 1 155 ? -13.758 -2.171 13.362 1.00 78.31 155 ARG A O 1
ATOM 1317 N N . ASP A 1 156 ? -12.773 -1.050 15.042 1.00 74.75 156 ASP A N 1
ATOM 1318 C CA . ASP A 1 156 ? -13.930 -0.211 15.371 1.00 74.75 156 ASP A CA 1
ATOM 1319 C C . ASP A 1 156 ? -14.231 0.830 14.279 1.00 74.75 156 ASP A C 1
ATOM 1321 O O . ASP A 1 156 ? -15.375 1.261 14.124 1.00 74.75 156 ASP A O 1
ATOM 1325 N N . VAL A 1 157 ? -13.227 1.188 13.472 1.00 77.56 157 VAL A N 1
ATOM 1326 C CA . VAL A 1 157 ? -13.356 2.127 12.344 1.00 77.56 157 VAL A CA 1
ATOM 1327 C C . VAL A 1 157 ? -13.363 1.411 10.995 1.00 77.56 157 VAL A C 1
ATOM 1329 O O . VAL A 1 157 ? -14.082 1.811 10.079 1.00 77.56 157 VAL A O 1
ATOM 1332 N N . PHE A 1 158 ? -12.616 0.315 10.886 1.00 82.50 158 PHE A N 1
ATOM 1333 C CA . PHE A 1 158 ? -12.527 -0.543 9.708 1.00 82.50 158 PHE A CA 1
ATOM 1334 C C . PHE A 1 158 ? -13.059 -1.940 10.054 1.00 82.50 158 PHE A C 1
ATOM 1336 O O . PHE A 1 158 ? -12.279 -2.869 10.271 1.00 82.50 158 PHE A O 1
ATOM 1343 N N . PRO A 1 159 ? -14.390 -2.122 10.114 1.00 76.25 159 PRO A N 1
ATOM 1344 C CA . PRO A 1 159 ? -14.982 -3.383 10.561 1.00 76.25 159 PRO A CA 1
ATOM 1345 C C . PRO A 1 159 ? -14.699 -4.559 9.615 1.00 76.25 159 PRO A C 1
ATOM 1347 O O . PRO A 1 159 ? -14.709 -5.714 10.046 1.00 76.25 159 PRO A O 1
ATOM 1350 N N . TYR A 1 160 ? -14.443 -4.280 8.335 1.00 79.94 160 TYR A N 1
ATOM 1351 C CA . TYR A 1 160 ? -14.099 -5.264 7.310 1.00 79.94 160 TYR A CA 1
ATOM 1352 C C . TYR A 1 160 ? -13.259 -4.632 6.193 1.00 79.94 160 TYR A C 1
ATOM 1354 O O . TYR A 1 160 ? -13.291 -3.416 5.987 1.00 79.94 160 TYR A O 1
ATOM 1362 N N . ASP A 1 161 ? -12.509 -5.465 5.462 1.00 81.94 161 ASP A N 1
ATOM 1363 C CA . ASP A 1 161 ? -11.691 -5.017 4.331 1.00 81.94 161 ASP A CA 1
ATOM 1364 C C . ASP A 1 161 ? -12.578 -4.771 3.114 1.00 81.94 161 ASP A C 1
ATOM 1366 O O . ASP A 1 161 ? -12.916 -5.686 2.357 1.00 81.94 161 ASP A O 1
ATOM 1370 N N . LYS A 1 162 ? -12.946 -3.503 2.940 1.00 79.69 162 LYS A N 1
ATOM 1371 C CA . LYS A 1 162 ? -13.761 -3.031 1.823 1.00 79.69 162 LYS A CA 1
ATOM 1372 C C . LYS A 1 162 ? -13.113 -3.285 0.465 1.00 79.69 162 LYS A C 1
ATOM 1374 O O . LYS A 1 162 ? -13.836 -3.390 -0.512 1.00 79.69 162 LYS A O 1
ATOM 1379 N N . LEU A 1 163 ? -11.787 -3.409 0.398 1.00 85.06 163 LEU A N 1
ATOM 1380 C CA . LEU A 1 163 ? -11.046 -3.601 -0.849 1.00 85.06 163 LEU A CA 1
ATOM 1381 C C . LEU A 1 163 ? -10.696 -5.068 -1.108 1.00 85.06 163 LEU A C 1
ATOM 1383 O O . LEU A 1 163 ? -10.051 -5.382 -2.111 1.00 85.06 163 LEU A O 1
ATOM 1387 N N . SER A 1 164 ? -11.116 -5.989 -0.239 1.00 83.81 164 SER A N 1
ATOM 1388 C CA . SER A 1 164 ? -10.829 -7.421 -0.380 1.00 83.81 164 SER A CA 1
ATOM 1389 C C . SER A 1 164 ? -11.295 -7.976 -1.731 1.00 83.81 164 SER A C 1
ATOM 1391 O O . SER A 1 164 ? -10.518 -8.664 -2.400 1.00 83.81 164 SER A O 1
ATOM 1393 N N . ALA A 1 165 ? -12.493 -7.582 -2.176 1.00 82.25 165 ALA A N 1
ATOM 1394 C CA . ALA A 1 165 ? -13.105 -7.980 -3.445 1.00 82.25 165 ALA A CA 1
ATOM 1395 C C . ALA A 1 165 ? -12.521 -7.278 -4.686 1.00 82.25 165 ALA A C 1
ATOM 1397 O O . ALA A 1 165 ? -12.769 -7.712 -5.803 1.00 82.25 165 ALA A O 1
ATOM 1398 N N . MET A 1 166 ? -11.726 -6.218 -4.510 1.00 83.38 166 MET A N 1
ATOM 1399 C CA . MET A 1 166 ? -11.142 -5.458 -5.617 1.00 83.38 166 MET A CA 1
ATOM 1400 C C . MET A 1 166 ? -10.160 -6.316 -6.415 1.00 83.38 166 MET A C 1
ATOM 1402 O O . MET A 1 166 ? -9.177 -6.822 -5.858 1.00 83.38 166 MET A O 1
ATOM 1406 N N . GLU A 1 167 ? -10.384 -6.457 -7.716 1.00 83.25 167 GLU A N 1
ATOM 1407 C CA . GLU A 1 167 ? -9.469 -7.200 -8.574 1.00 83.25 167 GLU A CA 1
ATOM 1408 C C . GLU A 1 167 ? -8.165 -6.428 -8.787 1.00 83.25 167 GLU A C 1
ATOM 1410 O O . GLU A 1 167 ? -8.128 -5.201 -8.898 1.00 83.25 167 GLU A O 1
ATOM 1415 N N . LEU A 1 168 ? -7.053 -7.163 -8.800 1.00 83.19 168 LEU A N 1
ATOM 1416 C CA . LEU A 1 168 ? -5.767 -6.574 -9.142 1.00 83.19 168 LEU A CA 1
ATOM 1417 C C . LEU A 1 168 ? -5.629 -6.548 -10.666 1.00 83.19 168 LEU A C 1
ATOM 1419 O O . LEU A 1 168 ? -5.915 -7.566 -11.299 1.00 83.19 168 LEU A O 1
ATOM 1423 N N . PRO A 1 169 ? -5.115 -5.446 -11.244 1.00 81.19 169 PRO A N 1
ATOM 1424 C CA . PRO A 1 169 ? -4.882 -5.362 -12.676 1.00 81.19 169 PRO A CA 1
ATOM 1425 C C . PRO A 1 169 ? -4.066 -6.555 -13.160 1.00 81.19 169 PRO A C 1
ATOM 1427 O O . PRO A 1 169 ? -3.067 -6.936 -12.530 1.00 81.19 169 PRO A O 1
ATOM 1430 N N . HIS A 1 170 ? -4.468 -7.124 -14.296 1.00 80.88 170 HIS A N 1
ATOM 1431 C CA . HIS A 1 170 ? -3.736 -8.228 -14.887 1.00 80.88 170 HIS A CA 1
ATOM 1432 C C . HIS A 1 170 ? -2.319 -7.769 -15.242 1.00 80.88 170 HIS A C 1
ATOM 1434 O O . HIS A 1 170 ? -2.105 -6.882 -16.069 1.00 80.88 170 HIS A O 1
ATOM 1440 N N . VAL A 1 171 ? -1.323 -8.390 -14.614 1.00 78.50 171 VAL A N 1
ATOM 1441 C CA . VAL A 1 171 ? 0.071 -8.223 -15.013 1.00 78.50 171 VAL A CA 1
ATOM 1442 C C . VAL A 1 171 ? 0.397 -9.389 -15.935 1.00 78.50 171 VAL A C 1
ATOM 1444 O O . VAL A 1 171 ? 0.503 -10.512 -15.428 1.00 78.50 171 VAL A O 1
ATOM 1447 N N . PRO A 1 172 ? 0.582 -9.156 -17.250 1.00 72.44 172 PRO A N 1
ATOM 1448 C CA . PRO A 1 172 ? 0.946 -10.228 -18.156 1.00 72.44 172 PRO A CA 1
ATOM 1449 C C . PRO A 1 172 ? 2.175 -10.940 -17.602 1.00 72.44 172 PRO A C 1
ATOM 1451 O O . PRO A 1 172 ? 3.191 -10.312 -17.263 1.00 72.44 172 PRO A O 1
ATOM 1454 N N . LYS A 1 173 ? 2.065 -12.262 -17.454 1.00 64.75 173 LYS A N 1
ATOM 1455 C CA . LYS A 1 173 ? 3.200 -13.093 -17.070 1.00 64.75 173 LYS A CA 1
ATOM 1456 C C . LYS A 1 173 ? 4.222 -12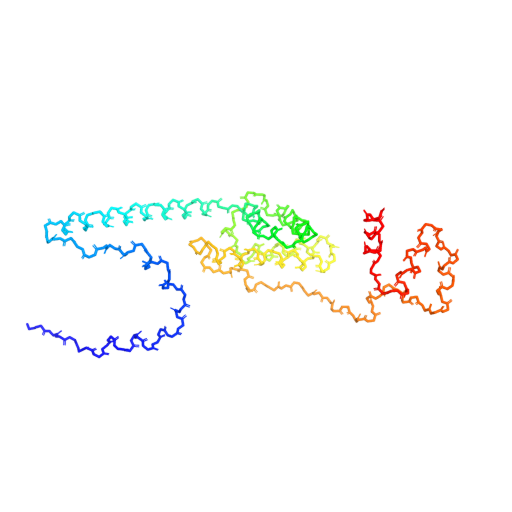.950 -18.189 1.00 64.75 173 LYS A C 1
ATOM 1458 O O . LYS A 1 173 ? 4.050 -13.515 -19.259 1.00 64.75 173 LYS A O 1
ATOM 1463 N N . LYS A 1 174 ? 5.282 -12.172 -17.957 1.00 57.00 174 LYS A N 1
ATOM 1464 C CA . LYS A 1 174 ? 6.445 -12.209 -18.844 1.00 57.00 174 LYS A CA 1
ATOM 1465 C C . LYS A 1 174 ? 6.912 -13.661 -18.907 1.00 57.00 174 LYS A C 1
ATOM 1467 O O . LYS A 1 174 ? 7.213 -14.228 -17.850 1.00 57.00 174 LYS A O 1
ATOM 1472 N N . ASN A 1 175 ? 6.964 -14.237 -20.107 1.00 50.97 175 ASN A N 1
ATOM 1473 C CA . ASN A 1 175 ? 7.634 -15.512 -20.336 1.00 50.97 175 ASN A CA 1
ATOM 1474 C C . ASN A 1 175 ? 9.021 -15.426 -19.687 1.00 50.97 175 ASN A C 1
ATOM 1476 O O . ASN A 1 175 ? 9.705 -14.409 -19.818 1.00 50.97 175 ASN A O 1
ATOM 1480 N N . LYS A 1 176 ? 9.407 -16.442 -18.906 1.00 48.31 176 LYS A N 1
ATOM 1481 C CA . LYS A 1 176 ? 10.670 -16.432 -18.141 1.00 48.31 176 LYS A CA 1
ATOM 1482 C C . LYS A 1 176 ? 11.893 -16.187 -19.041 1.00 48.31 176 LYS A C 1
ATOM 1484 O O . LYS A 1 176 ? 12.874 -15.630 -18.569 1.00 48.31 176 LYS A O 1
ATOM 1489 N N . THR A 1 177 ? 11.779 -16.505 -20.327 1.00 46.19 177 THR A N 1
ATOM 1490 C CA . THR A 1 177 ? 12.754 -16.248 -21.393 1.00 46.19 177 THR A CA 1
ATOM 1491 C C . THR A 1 177 ? 12.939 -14.772 -21.763 1.00 46.19 177 THR A C 1
ATOM 1493 O O . THR A 1 177 ? 13.975 -14.420 -22.296 1.00 46.19 177 THR A O 1
ATOM 1496 N N . GLN A 1 178 ? 12.000 -13.880 -21.435 1.00 43.69 178 GLN A N 1
ATOM 1497 C CA . GLN A 1 178 ? 12.068 -12.439 -21.748 1.00 43.69 178 GLN A CA 1
ATOM 1498 C C . GLN A 1 178 ? 12.544 -11.572 -20.563 1.00 43.69 178 GLN A C 1
ATOM 1500 O O . GLN A 1 178 ? 12.366 -10.348 -20.558 1.00 43.69 178 GLN A O 1
ATOM 1505 N N . ARG A 1 179 ? 13.031 -12.200 -19.480 1.00 44.25 179 ARG A N 1
ATOM 1506 C CA . ARG A 1 179 ? 13.413 -11.513 -18.230 1.00 44.25 179 ARG A CA 1
ATOM 1507 C C . ARG A 1 179 ? 14.897 -11.242 -18.070 1.00 44.25 179 ARG A C 1
ATOM 1509 O O . ARG A 1 179 ? 15.233 -10.419 -17.222 1.00 44.25 179 ARG A O 1
ATOM 1516 N N . TYR A 1 180 ? 15.734 -11.877 -18.864 1.00 47.47 180 TYR A N 1
ATOM 1517 C CA . TYR A 1 180 ? 17.094 -11.418 -19.032 1.00 47.47 180 TYR A CA 1
ATOM 1518 C C . TYR A 1 180 ? 17.017 -10.398 -20.171 1.00 47.47 180 TYR A C 1
ATOM 1520 O O . TYR A 1 180 ? 16.532 -10.712 -21.254 1.00 47.47 180 TYR A O 1
ATOM 1528 N N . SER A 1 181 ? 17.391 -9.145 -19.900 1.00 52.56 181 SER A N 1
ATOM 1529 C CA . SER A 1 181 ? 18.133 -8.386 -20.917 1.00 52.56 181 SER A CA 1
ATOM 1530 C C . SER A 1 181 ? 19.114 -9.368 -21.548 1.00 52.56 181 SER A C 1
ATOM 1532 O O . SER A 1 181 ? 19.715 -10.086 -20.752 1.00 52.56 181 SER A O 1
ATOM 1534 N N . GLU A 1 182 ? 19.146 -9.469 -22.879 1.00 59.16 182 GLU A N 1
ATOM 1535 C CA . GLU A 1 182 ? 20.030 -10.341 -23.677 1.00 59.16 182 GLU A CA 1
ATOM 1536 C C . GLU A 1 182 ? 21.049 -11.104 -22.823 1.00 59.16 182 GLU A C 1
ATOM 1538 O O . GLU A 1 182 ? 21.931 -10.504 -22.203 1.00 59.16 182 GLU A O 1
ATOM 1543 N N . ILE A 1 183 ? 20.836 -12.417 -22.675 1.00 67.62 183 ILE A N 1
ATOM 1544 C CA . ILE A 1 183 ? 21.809 -13.265 -21.987 1.00 67.62 183 ILE A CA 1
ATOM 1545 C C . ILE A 1 183 ? 23.091 -13.126 -22.794 1.00 67.62 183 ILE A C 1
ATOM 1547 O O . ILE A 1 183 ? 23.108 -13.579 -23.929 1.00 67.62 183 ILE A O 1
ATOM 1551 N N . ILE A 1 184 ? 24.105 -12.492 -22.208 1.00 71.44 184 ILE A N 1
ATOM 1552 C CA . ILE A 1 184 ? 25.430 -12.414 -22.812 1.00 71.44 184 ILE A CA 1
ATOM 1553 C C . ILE A 1 184 ? 25.953 -13.843 -22.868 1.00 71.44 184 ILE A C 1
ATOM 1555 O O . ILE A 1 184 ? 26.143 -14.483 -21.825 1.00 71.44 184 ILE A O 1
ATOM 1559 N N . MET A 1 185 ? 26.092 -14.350 -24.083 1.00 78.44 185 MET A N 1
ATOM 1560 C CA . MET A 1 185 ? 26.637 -15.671 -24.347 1.00 78.44 185 MET A CA 1
ATOM 1561 C C . MET A 1 185 ? 28.166 -15.646 -24.196 1.00 78.44 185 MET A C 1
ATOM 1563 O O . MET A 1 185 ? 28.785 -14.588 -24.096 1.00 78.44 185 MET A O 1
ATOM 1567 N N . GLU A 1 186 ? 28.795 -16.818 -24.093 1.00 75.12 186 GLU A N 1
ATOM 1568 C CA . GLU A 1 186 ? 30.242 -16.927 -23.836 1.00 75.12 186 GLU A CA 1
ATOM 1569 C C . GLU A 1 186 ? 31.089 -16.239 -24.921 1.00 75.12 186 GLU A C 1
ATOM 1571 O O . GLU A 1 186 ? 32.110 -15.624 -24.621 1.00 75.12 186 GLU A O 1
ATOM 1576 N N . ASP A 1 187 ? 30.625 -16.292 -26.164 1.00 79.19 187 ASP A N 1
ATOM 1577 C CA . ASP A 1 187 ? 31.204 -15.630 -27.330 1.00 79.19 187 ASP A CA 1
ATOM 1578 C C . ASP A 1 187 ? 31.031 -14.103 -27.306 1.00 79.19 187 ASP A C 1
ATOM 1580 O O . ASP A 1 187 ? 31.941 -13.381 -27.703 1.00 79.19 187 ASP A O 1
ATOM 1584 N N . GLU A 1 188 ? 29.928 -13.599 -26.756 1.00 79.19 188 GLU A N 1
ATOM 1585 C CA . GLU A 1 188 ? 29.661 -12.159 -26.586 1.00 79.19 188 GLU A CA 1
ATOM 1586 C C . GLU A 1 188 ? 30.376 -11.563 -25.358 1.00 79.19 188 GLU A C 1
ATOM 1588 O O . GLU A 1 188 ? 30.480 -10.344 -25.192 1.00 79.19 188 GLU A O 1
ATOM 1593 N N . LEU A 1 189 ? 30.872 -12.422 -24.463 1.00 81.00 189 LEU A N 1
ATOM 1594 C CA . LEU A 1 189 ? 31.486 -12.018 -23.204 1.00 81.00 189 LEU A CA 1
ATOM 1595 C C . LEU A 1 189 ? 32.795 -11.255 -23.429 1.00 81.00 189 LEU A C 1
ATOM 1597 O O . LEU A 1 189 ? 33.070 -10.280 -22.730 1.00 81.00 189 LEU A O 1
ATOM 1601 N N . MET A 1 190 ? 33.603 -11.695 -24.396 1.00 79.81 190 MET A N 1
ATOM 1602 C CA . MET A 1 190 ? 34.888 -11.060 -24.691 1.00 79.81 190 MET A CA 1
ATOM 1603 C C . MET A 1 190 ? 34.681 -9.663 -25.269 1.00 79.81 190 MET A C 1
ATOM 1605 O O . MET A 1 190 ? 35.301 -8.720 -24.781 1.00 79.81 190 MET A O 1
ATOM 1609 N N . ASP A 1 191 ? 33.752 -9.510 -26.211 1.00 81.69 191 ASP A N 1
ATOM 1610 C CA . ASP A 1 191 ? 33.387 -8.210 -26.785 1.00 81.69 191 ASP A CA 1
ATOM 1611 C C . ASP A 1 191 ? 32.842 -7.264 -25.707 1.00 81.69 191 ASP A C 1
ATOM 1613 O O . ASP A 1 191 ? 33.271 -6.114 -25.598 1.00 81.69 191 ASP A O 1
ATOM 1617 N N . PHE A 1 192 ? 32.006 -7.778 -24.800 1.00 81.56 192 PHE A N 1
ATOM 1618 C CA . PHE A 1 192 ? 31.545 -7.025 -23.636 1.00 81.56 192 PHE A CA 1
ATOM 1619 C C . PHE A 1 192 ? 32.702 -6.543 -22.741 1.00 81.56 192 PHE A C 1
ATOM 1621 O O . PHE A 1 192 ? 32.679 -5.406 -22.264 1.00 81.56 192 PHE A O 1
ATOM 1628 N N . PHE A 1 193 ? 33.730 -7.367 -22.512 1.00 81.00 193 PHE A N 1
ATOM 1629 C CA . PHE A 1 193 ? 34.908 -6.967 -21.732 1.00 81.00 193 PHE A CA 1
ATOM 1630 C C . PHE A 1 193 ? 35.849 -6.011 -22.476 1.00 81.00 193 PHE A C 1
ATOM 1632 O O . PHE A 1 193 ? 36.552 -5.244 -21.817 1.00 81.00 193 PHE A O 1
ATOM 1639 N N . TYR A 1 194 ? 35.844 -6.012 -23.809 1.00 78.88 194 TYR A N 1
ATOM 1640 C CA . TYR A 1 194 ? 36.571 -5.029 -24.615 1.00 78.88 194 TYR A CA 1
ATOM 1641 C C . TYR A 1 194 ? 35.897 -3.653 -24.611 1.00 78.88 194 TYR A C 1
ATOM 1643 O O . TYR A 1 194 ? 36.585 -2.633 -24.635 1.00 78.88 194 TYR A O 1
ATOM 1651 N N . GLU A 1 195 ? 34.566 -3.608 -24.555 1.00 80.44 195 GLU A N 1
ATOM 1652 C CA . GLU A 1 195 ? 33.802 -2.355 -24.574 1.00 80.44 195 GLU A CA 1
ATOM 1653 C C . GLU A 1 195 ? 33.597 -1.737 -23.185 1.00 80.44 195 GLU A C 1
ATOM 1655 O O . GLU A 1 195 ? 33.381 -0.526 -23.047 1.00 80.44 195 GLU A O 1
ATOM 1660 N N . ILE A 1 196 ? 33.647 -2.546 -22.125 1.00 82.69 196 ILE A N 1
ATOM 1661 C CA . ILE A 1 196 ? 33.428 -2.059 -20.767 1.00 82.69 196 ILE A CA 1
ATOM 1662 C C . ILE A 1 196 ? 34.639 -1.263 -20.262 1.00 82.69 196 ILE A C 1
ATOM 1664 O O . ILE A 1 196 ? 35.789 -1.678 -20.364 1.00 82.69 196 ILE A O 1
ATOM 1668 N N . ASN A 1 197 ? 34.388 -0.102 -19.653 1.00 81.44 197 ASN A N 1
ATOM 1669 C CA . ASN A 1 197 ? 35.480 0.713 -19.127 1.00 81.44 197 ASN A CA 1
ATOM 1670 C C . ASN A 1 197 ? 36.249 0.014 -17.984 1.00 81.44 197 ASN A C 1
ATOM 1672 O O . ASN A 1 197 ? 35.697 -0.795 -17.227 1.00 81.44 197 ASN A O 1
ATOM 1676 N N . GLU A 1 198 ? 37.513 0.410 -17.806 1.00 80.00 198 GLU A N 1
ATOM 1677 C CA . GLU A 1 198 ? 38.452 -0.169 -16.829 1.00 80.00 198 GLU A CA 1
ATOM 1678 C C . GLU A 1 198 ? 37.931 -0.162 -15.382 1.00 80.00 198 GLU A C 1
ATOM 1680 O O . GLU A 1 198 ? 38.305 -1.004 -14.569 1.00 80.00 198 GLU A O 1
ATOM 1685 N N . TYR A 1 199 ? 37.030 0.762 -15.038 1.00 77.56 199 TYR A N 1
ATOM 1686 C CA . TYR A 1 199 ? 36.435 0.828 -13.703 1.00 77.56 199 TYR A CA 1
ATOM 1687 C C . TYR A 1 199 ? 35.380 -0.264 -13.466 1.00 77.56 199 TYR A C 1
ATOM 1689 O O . TYR A 1 199 ? 35.230 -0.772 -12.349 1.00 77.56 199 TYR A O 1
ATOM 1697 N N . HIS A 1 200 ? 34.617 -0.620 -14.500 1.00 80.94 200 HIS A N 1
ATOM 1698 C CA . HIS A 1 200 ? 33.535 -1.595 -14.405 1.00 80.94 200 HIS A CA 1
ATOM 1699 C C . HIS A 1 200 ? 33.993 -3.021 -14.737 1.00 80.94 200 HIS A C 1
ATOM 1701 O O . HIS A 1 200 ? 33.385 -3.956 -14.209 1.00 80.94 200 HIS A O 1
ATOM 1707 N N . ALA A 1 201 ? 35.080 -3.195 -15.500 1.00 83.50 201 ALA A N 1
ATOM 1708 C CA . ALA A 1 201 ? 35.623 -4.511 -15.854 1.00 83.50 201 ALA A CA 1
ATOM 1709 C C . ALA A 1 201 ? 35.902 -5.408 -14.625 1.00 83.50 201 ALA A C 1
ATOM 1711 O O . ALA A 1 201 ? 35.398 -6.532 -14.591 1.00 83.50 201 ALA A O 1
ATOM 1712 N N . PRO A 1 202 ? 36.557 -4.939 -13.538 1.00 83.19 202 PRO A N 1
ATOM 1713 C CA . PRO A 1 202 ? 36.814 -5.783 -12.368 1.00 83.19 202 PRO A CA 1
ATOM 1714 C C . PRO A 1 202 ? 35.533 -6.188 -11.629 1.00 83.19 202 PRO A C 1
ATOM 1716 O O . PRO A 1 202 ? 35.459 -7.266 -11.042 1.00 83.19 202 PRO A O 1
ATOM 1719 N N . ILE A 1 203 ? 34.510 -5.325 -11.643 1.00 84.69 203 ILE A N 1
ATOM 1720 C CA . ILE A 1 203 ? 33.218 -5.599 -10.998 1.00 84.69 203 ILE A CA 1
ATOM 1721 C C . ILE A 1 203 ? 32.458 -6.657 -11.798 1.00 84.69 203 ILE A C 1
ATOM 1723 O O . ILE A 1 203 ? 31.939 -7.599 -11.205 1.00 84.69 203 ILE A O 1
ATOM 1727 N N . ALA A 1 204 ? 32.415 -6.513 -13.124 1.00 82.94 204 ALA A N 1
ATOM 1728 C CA . ALA A 1 204 ? 31.782 -7.476 -14.016 1.00 82.94 204 ALA A CA 1
ATOM 1729 C C . ALA A 1 204 ? 32.482 -8.842 -13.961 1.00 82.94 204 ALA A C 1
ATOM 1731 O O . ALA A 1 204 ? 31.813 -9.859 -13.807 1.00 82.94 204 ALA A O 1
ATOM 1732 N N . PHE A 1 205 ? 33.818 -8.860 -13.970 1.00 85.56 205 PHE A N 1
ATOM 1733 C CA . PHE A 1 205 ? 34.609 -10.084 -13.848 1.00 85.56 205 PHE A CA 1
ATOM 1734 C C . PHE A 1 205 ? 34.362 -10.797 -12.514 1.00 85.56 205 PHE A C 1
ATOM 1736 O O . PHE A 1 205 ? 34.058 -11.986 -12.482 1.00 85.56 205 PHE A O 1
ATOM 1743 N N . THR A 1 206 ? 34.387 -10.058 -11.400 1.00 83.44 206 THR A N 1
ATOM 1744 C CA . THR A 1 206 ? 34.099 -10.632 -10.074 1.00 83.44 206 THR A CA 1
ATOM 1745 C C . THR A 1 206 ? 32.676 -11.190 -10.006 1.00 83.44 206 THR A C 1
ATOM 1747 O O . THR A 1 206 ? 32.464 -12.264 -9.449 1.00 83.44 206 THR A O 1
ATOM 1750 N N . SER A 1 207 ? 31.703 -10.488 -10.592 1.00 86.94 207 SER A N 1
ATOM 1751 C CA . SER A 1 207 ? 30.301 -10.923 -10.681 1.00 86.94 207 SER A CA 1
ATOM 1752 C C . SER A 1 207 ? 30.171 -12.238 -11.448 1.00 86.94 207 SER A C 1
ATOM 1754 O O . SER A 1 207 ? 29.530 -13.167 -10.960 1.00 86.94 207 SER A O 1
ATOM 1756 N N . LEU A 1 208 ? 30.870 -12.361 -12.580 1.00 85.44 208 LEU A N 1
ATOM 1757 C CA . LEU A 1 208 ? 30.898 -13.576 -13.390 1.00 85.44 208 LEU A CA 1
ATOM 1758 C C . LEU A 1 208 ? 31.514 -14.766 -12.637 1.00 85.44 208 LEU A C 1
ATOM 1760 O O . LEU A 1 208 ? 30.936 -15.847 -12.625 1.00 85.44 208 LEU A O 1
ATOM 1764 N N . CYS A 1 209 ? 32.655 -14.568 -11.969 1.00 83.31 209 CYS A N 1
ATOM 1765 C CA . CYS A 1 209 ? 33.359 -15.651 -11.275 1.00 83.31 209 CYS A CA 1
ATOM 1766 C C . CYS A 1 209 ? 32.670 -16.112 -9.982 1.00 83.31 209 CYS A C 1
ATOM 1768 O O . CYS A 1 209 ? 32.838 -17.258 -9.574 1.00 83.31 209 CYS A O 1
ATOM 1770 N N . THR A 1 210 ? 31.941 -15.222 -9.304 1.00 82.56 210 THR A N 1
ATOM 1771 C CA . THR A 1 210 ? 31.383 -15.496 -7.965 1.00 82.56 210 THR A CA 1
ATOM 1772 C C . THR A 1 210 ? 29.869 -15.680 -7.954 1.00 82.56 210 THR A C 1
ATOM 1774 O O . THR A 1 210 ? 29.317 -16.160 -6.966 1.00 82.56 210 THR A O 1
ATOM 1777 N N . GLY A 1 211 ? 29.177 -15.257 -9.015 1.00 83.56 211 GLY A N 1
ATOM 1778 C CA . GLY A 1 211 ? 27.718 -15.169 -9.050 1.00 83.56 211 GLY A CA 1
ATOM 1779 C C . GLY A 1 211 ? 27.131 -14.097 -8.121 1.00 83.56 211 GLY A C 1
ATOM 1780 O O . GLY A 1 211 ? 25.911 -14.033 -7.962 1.00 83.56 21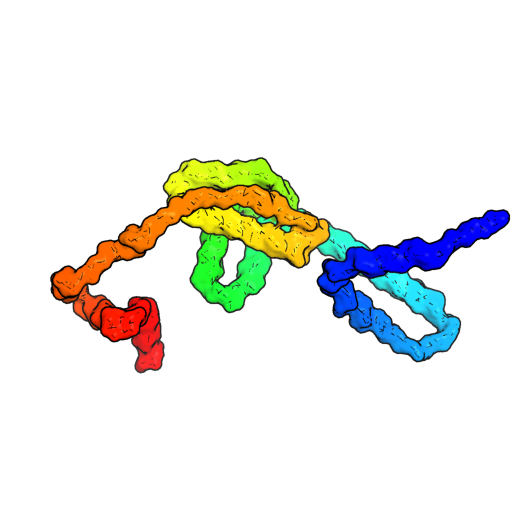1 GLY A O 1
ATOM 1781 N N . MET A 1 212 ? 27.967 -13.264 -7.489 1.00 82.62 212 MET A N 1
ATOM 1782 C CA . MET A 1 212 ? 27.515 -12.196 -6.596 1.00 82.62 212 MET A CA 1
ATOM 1783 C C . MET A 1 212 ? 26.909 -11.035 -7.378 1.00 82.62 212 MET A C 1
ATOM 1785 O O . MET A 1 212 ? 27.366 -10.667 -8.457 1.00 82.62 212 MET A O 1
ATOM 1789 N N . LEU A 1 213 ? 25.913 -10.371 -6.795 1.00 80.62 213 LEU A N 1
ATOM 1790 C CA . LEU A 1 213 ? 25.310 -9.203 -7.424 1.00 80.62 213 LEU A CA 1
ATOM 1791 C C . LEU A 1 213 ? 26.297 -8.027 -7.429 1.00 80.62 213 LEU A C 1
ATOM 1793 O O . LEU A 1 213 ? 26.977 -7.757 -6.438 1.00 80.62 213 LEU A O 1
ATOM 1797 N N . ASN A 1 214 ? 26.278 -7.213 -8.491 1.00 81.56 214 ASN A N 1
ATOM 1798 C CA . ASN A 1 214 ? 27.128 -6.013 -8.608 1.00 81.56 214 ASN A CA 1
ATOM 1799 C C . ASN A 1 214 ? 27.055 -5.086 -7.378 1.00 81.56 214 ASN A C 1
ATOM 1801 O O . ASN A 1 214 ? 28.030 -4.423 -7.027 1.00 81.56 214 ASN A O 1
ATOM 1805 N N . ILE A 1 215 ? 25.892 -5.016 -6.720 1.00 79.12 215 ILE A N 1
ATOM 1806 C CA . ILE A 1 215 ? 25.707 -4.212 -5.506 1.00 79.12 215 ILE A CA 1
ATOM 1807 C C . ILE A 1 215 ? 26.457 -4.785 -4.298 1.00 79.12 215 ILE A C 1
ATOM 1809 O O . ILE A 1 215 ? 26.944 -4.024 -3.469 1.00 79.12 215 ILE A O 1
ATOM 1813 N N . GLU A 1 216 ? 26.569 -6.106 -4.203 1.00 82.12 216 GLU A N 1
ATOM 1814 C CA . GLU A 1 216 ? 27.259 -6.798 -3.114 1.00 82.12 216 GLU A CA 1
ATOM 1815 C C . GLU A 1 216 ? 28.768 -6.607 -3.259 1.00 82.12 216 GLU A C 1
ATOM 1817 O O . GLU A 1 216 ? 29.424 -6.186 -2.310 1.00 82.12 216 GLU A O 1
ATOM 1822 N N . ILE A 1 217 ? 29.291 -6.756 -4.480 1.00 83.75 217 ILE A N 1
ATOM 1823 C CA . ILE A 1 217 ? 30.707 -6.524 -4.809 1.00 83.75 217 ILE A CA 1
ATOM 1824 C C . ILE A 1 217 ? 31.116 -5.073 -4.517 1.00 83.75 217 ILE A C 1
ATOM 1826 O O . ILE A 1 217 ? 32.160 -4.812 -3.920 1.00 83.75 217 ILE A O 1
ATOM 1830 N N . ARG A 1 218 ? 30.275 -4.099 -4.891 1.00 79.50 218 ARG A N 1
ATOM 1831 C CA . ARG A 1 218 ? 30.533 -2.674 -4.607 1.00 79.50 218 ARG A CA 1
ATOM 1832 C C . ARG A 1 218 ? 30.506 -2.352 -3.115 1.00 79.50 218 ARG A C 1
ATOM 1834 O O . ARG A 1 218 ? 31.234 -1.464 -2.680 1.00 79.50 218 ARG A O 1
ATOM 1841 N N . ASN A 1 219 ? 29.678 -3.051 -2.344 1.00 78.38 219 ASN A N 1
ATOM 1842 C CA . ASN A 1 219 ? 29.606 -2.861 -0.900 1.00 78.38 219 ASN A CA 1
ATOM 1843 C C . ASN A 1 219 ? 30.768 -3.545 -0.171 1.00 78.38 219 ASN A C 1
ATOM 1845 O O . ASN A 1 219 ? 31.229 -2.999 0.824 1.00 78.38 219 ASN A O 1
ATOM 1849 N N . ALA A 1 220 ? 31.292 -4.664 -0.681 1.00 69.50 220 ALA A N 1
ATOM 1850 C CA . ALA A 1 220 ? 32.470 -5.329 -0.120 1.00 69.50 220 ALA A CA 1
ATOM 1851 C C . ALA A 1 220 ? 33.712 -4.417 -0.120 1.00 69.50 220 ALA A C 1
ATOM 1853 O O . ALA A 1 220 ? 34.462 -4.395 0.850 1.00 69.50 220 ALA A O 1
ATOM 1854 N N . LYS A 1 221 ? 33.872 -3.568 -1.148 1.00 57.56 221 LYS A N 1
ATOM 1855 C CA . LYS A 1 221 ? 34.952 -2.564 -1.220 1.00 57.56 221 LYS A CA 1
ATOM 1856 C C . LYS A 1 221 ? 34.882 -1.456 -0.156 1.00 57.56 221 LYS A C 1
ATOM 1858 O O . LYS A 1 221 ? 35.833 -0.699 -0.046 1.00 57.56 221 LYS A O 1
ATOM 1863 N N . ARG A 1 222 ? 33.774 -1.305 0.583 1.00 52.59 222 ARG A N 1
ATOM 1864 C CA . ARG A 1 222 ? 33.624 -0.269 1.630 1.00 52.59 222 ARG A CA 1
ATOM 1865 C C . ARG A 1 222 ? 34.047 -0.730 3.029 1.00 52.59 222 ARG A C 1
ATOM 1867 O O . ARG A 1 222 ? 33.973 0.073 3.953 1.00 52.59 222 ARG A O 1
ATOM 1874 N N . TYR A 1 223 ? 34.418 -2.000 3.189 1.00 44.47 223 TYR A N 1
ATOM 1875 C CA . TYR A 1 223 ? 34.764 -2.607 4.480 1.00 44.47 223 TYR A CA 1
ATOM 1876 C C . TYR A 1 223 ? 36.242 -3.022 4.596 1.00 44.47 223 TYR A C 1
ATOM 1878 O O . TYR A 1 223 ? 36.609 -3.624 5.601 1.00 44.47 223 TYR A O 1
ATOM 1886 N N . ASN A 1 224 ? 37.064 -2.666 3.605 1.00 39.69 224 ASN A N 1
ATOM 1887 C CA . ASN A 1 224 ? 38.529 -2.699 3.656 1.00 39.69 224 ASN A CA 1
ATOM 1888 C C . ASN A 1 224 ? 39.065 -1.268 3.572 1.00 39.69 224 ASN A C 1
ATOM 1890 O O . ASN A 1 224 ? 40.227 -1.068 3.979 1.00 39.69 224 ASN A O 1
#

pLDDT: mean 71.39, std 18.51, range [31.77, 91.75]

Secondary structure (DSSP, 8-state):
------TTHHHHHHHT-TT--STTSSTTTTT---S---TTSHHHHHHHHHHHHHHHHHHHHHHHHHHHT-BHHHHHHHHHHHTTTS-HHHHHHHHHHHHHHHHHH-TT-BGGG--HHHHHHHHHHHHHTT--HHHHHHHHHHHHHHHHHHHHH-TTT-SS-TTTTPPPPP-----GGGSSSS---HHHHHHHHHHS-TTTHHHHHHHHHH---HHHHHHHTT--

Radius of gyration: 29.19 Å; chains: 1; bounding box: 85×43×81 Å

Sequence (224 aa):
MNATKPKSFYRDLIHKRGKTRHFRYQFTADFRVRSSLKTENIEEAIEKAIEIYEQNKDKSRATAETEKSLTLKTLSEKYIENKRQINGRTIKHYKDQEKAVLKILGENYLAHSMNMDEAERLINVFEQSGKKPRTIYHRIRYLKTIYEWAVNRFRDVFPYDKLSAMELPHVPKKNKTQRYSEIIMEDELMDFFYEINEYHAPIAFTSLCTGMLNIEIRNAKRYN

Foldseek 3Di:
DDDDDDPVVVVVVVVVPPPPPDPPPPVPPPPPPPPDDDPPCPVVVVVVVVVVVVVVVVVVVVVLVVLQQDFPLNLLVVVLVVCVVPDPVVSVLLVVLSVLQCVQQPRRHRLLVDAPVVLVVSLVVVVVVVDQLVSSLSNSVSSQVSLVVCCVPPCSSNVDRNCPPPDGRDHPPDDPVNPDPPPCDPVNVVVVLVPDDPVCNVLVVCCVVPVDDSVVSVVVVVVD